Protein AF-A0A9D1B4F3-F1 (afdb_monomer)

Structure (mmCIF, N/CA/C/O backbone):
data_AF-A0A9D1B4F3-F1
#
_entry.id   AF-A0A9D1B4F3-F1
#
loop_
_atom_site.group_PDB
_atom_site.id
_atom_site.type_symbol
_atom_site.label_atom_id
_atom_site.label_alt_id
_atom_site.label_comp_id
_atom_site.label_asym_id
_atom_site.label_entity_id
_atom_site.label_seq_id
_atom_site.pdbx_PDB_ins_code
_atom_site.Cartn_x
_atom_site.Cartn_y
_atom_site.Cartn_z
_atom_site.occupancy
_atom_site.B_iso_or_equiv
_atom_site.auth_seq_id
_atom_site.auth_comp_id
_atom_site.auth_asym_id
_atom_site.auth_atom_id
_atom_site.pdbx_PDB_model_num
ATOM 1 N N . MET A 1 1 ? 5.401 -11.894 -47.180 1.00 39.59 1 MET A N 1
ATOM 2 C CA . MET A 1 1 ? 4.612 -11.850 -45.936 1.00 39.59 1 MET A CA 1
ATOM 3 C C . MET A 1 1 ? 5.488 -12.518 -44.900 1.00 39.59 1 MET A C 1
ATOM 5 O O . MET A 1 1 ? 5.544 -13.739 -44.855 1.00 39.59 1 MET A O 1
ATOM 9 N N . GLU A 1 2 ? 6.338 -11.728 -44.253 1.00 35.19 2 GLU A N 1
ATOM 10 C CA . GLU A 1 2 ? 7.217 -12.221 -43.191 1.00 35.19 2 GLU A CA 1
ATOM 11 C C . GLU A 1 2 ? 6.395 -12.315 -41.900 1.00 35.19 2 GLU A C 1
ATOM 13 O O . GLU A 1 2 ? 5.514 -11.475 -41.704 1.00 35.19 2 GLU A O 1
ATOM 18 N N . PRO A 1 3 ? 6.607 -13.339 -41.059 1.00 45.81 3 PRO A N 1
ATOM 19 C CA . PRO A 1 3 ? 5.914 -13.435 -39.786 1.00 45.81 3 PRO A CA 1
ATOM 20 C C . PRO A 1 3 ? 6.452 -12.339 -38.861 1.00 45.81 3 PRO A C 1
ATOM 22 O O . PRO A 1 3 ? 7.658 -12.273 -38.610 1.00 45.81 3 PRO A O 1
ATOM 25 N N . GLU A 1 4 ? 5.566 -11.466 -38.380 1.00 40.88 4 GLU A N 1
ATOM 26 C CA . GLU A 1 4 ? 5.889 -10.529 -37.308 1.00 40.88 4 GLU A CA 1
ATOM 27 C C . GLU A 1 4 ? 6.403 -11.338 -36.116 1.00 40.88 4 GLU A C 1
ATOM 29 O O . GLU A 1 4 ? 5.759 -12.262 -35.618 1.00 40.88 4 GLU A O 1
ATOM 34 N N . THR A 1 5 ? 7.651 -11.064 -35.754 1.00 42.78 5 THR A N 1
ATOM 35 C CA . THR A 1 5 ? 8.342 -11.727 -34.659 1.00 42.78 5 THR A CA 1
ATOM 36 C C . THR A 1 5 ? 7.697 -11.242 -33.370 1.00 42.78 5 THR A C 1
ATOM 38 O O . THR A 1 5 ? 7.934 -10.104 -32.986 1.00 42.78 5 THR A O 1
ATOM 41 N N . THR A 1 6 ? 6.903 -12.098 -32.726 1.00 45.00 6 THR A N 1
ATOM 42 C CA . THR A 1 6 ? 6.432 -11.919 -31.346 1.00 45.00 6 THR A CA 1
ATOM 43 C C . THR A 1 6 ? 7.633 -11.605 -30.456 1.00 45.00 6 THR A C 1
ATOM 45 O O . THR A 1 6 ? 8.431 -12.503 -30.158 1.00 45.00 6 THR A O 1
ATOM 48 N N . MET A 1 7 ? 7.822 -10.339 -30.085 1.00 49.53 7 MET A N 1
ATOM 49 C CA . MET A 1 7 ? 8.904 -9.919 -29.191 1.00 49.53 7 MET A CA 1
ATOM 50 C C . MET A 1 7 ? 8.335 -9.718 -27.790 1.00 49.53 7 MET A C 1
ATOM 52 O O . MET A 1 7 ? 8.168 -8.592 -27.326 1.00 49.53 7 MET A O 1
ATOM 56 N N . SER A 1 8 ? 8.092 -10.844 -27.114 1.00 60.47 8 SER A N 1
ATOM 57 C CA . SER A 1 8 ? 7.905 -10.884 -25.661 1.00 60.47 8 SER A CA 1
ATOM 58 C C . SER A 1 8 ? 9.075 -10.194 -24.946 1.00 60.47 8 SER A C 1
ATOM 60 O O . SER A 1 8 ? 10.204 -10.206 -25.460 1.00 60.47 8 SER A O 1
ATOM 62 N N . ILE A 1 9 ? 8.815 -9.597 -23.772 1.00 65.38 9 ILE A N 1
ATOM 63 C CA . ILE A 1 9 ? 9.812 -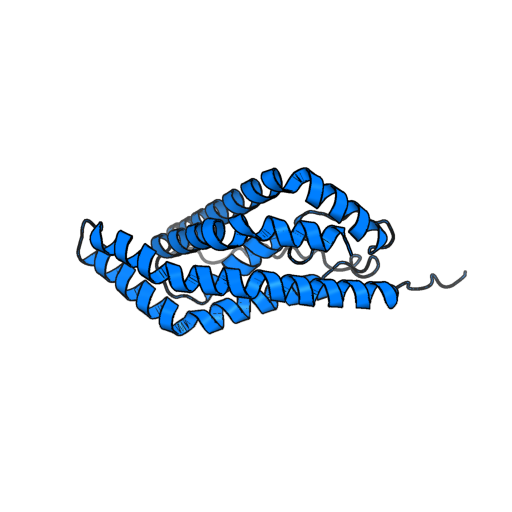8.910 -22.928 1.00 65.38 9 ILE A CA 1
ATOM 64 C C . ILE A 1 9 ? 11.149 -9.665 -22.957 1.00 65.38 9 ILE A C 1
ATOM 66 O O . ILE A 1 9 ? 11.250 -10.819 -22.528 1.00 65.38 9 ILE A O 1
ATOM 70 N N . ALA A 1 10 ? 12.199 -9.006 -23.463 1.00 70.88 10 ALA A N 1
ATOM 71 C CA . ALA A 1 10 ? 13.500 -9.647 -23.624 1.00 70.88 10 ALA A CA 1
ATOM 72 C C . ALA A 1 10 ? 13.977 -10.251 -22.282 1.00 70.88 10 ALA A C 1
ATOM 74 O O . ALA A 1 10 ? 13.857 -9.584 -21.251 1.00 70.88 10 ALA A O 1
ATOM 75 N N . PRO A 1 11 ? 14.606 -11.445 -22.257 1.00 73.06 11 PRO A N 1
ATOM 76 C CA . PRO A 1 11 ? 14.957 -12.145 -21.012 1.00 73.06 11 PRO A CA 1
ATOM 77 C C . PRO A 1 11 ? 15.760 -11.306 -20.003 1.00 73.06 11 PRO A C 1
ATOM 79 O O . PRO A 1 11 ? 15.620 -11.465 -18.793 1.00 73.06 11 PRO A O 1
ATOM 82 N N . ARG A 1 12 ? 16.575 -10.365 -20.499 1.00 74.88 12 ARG A N 1
ATOM 83 C CA . ARG A 1 12 ? 17.329 -9.403 -19.677 1.00 74.88 12 ARG A CA 1
ATOM 84 C C . ARG A 1 12 ? 16.437 -8.449 -18.874 1.00 74.88 12 ARG A C 1
ATOM 86 O O . ARG A 1 12 ? 16.791 -8.093 -17.759 1.00 74.88 12 ARG A O 1
ATOM 93 N N . PHE A 1 13 ? 15.305 -8.036 -19.439 1.00 82.31 13 PHE A N 1
ATOM 94 C CA . PHE A 1 13 ? 14.355 -7.135 -18.796 1.00 82.31 13 PHE A CA 1
ATOM 95 C C . PHE A 1 13 ? 13.474 -7.874 -17.797 1.00 82.31 13 PHE A C 1
ATOM 97 O O . PHE A 1 13 ? 13.118 -7.302 -16.776 1.00 82.31 13 PHE A O 1
ATOM 104 N N . ARG A 1 14 ? 13.192 -9.158 -18.041 1.00 83.88 14 ARG A N 1
ATOM 105 C CA . ARG A 1 14 ? 12.486 -9.990 -17.065 1.00 83.88 14 ARG A CA 1
ATOM 106 C C . ARG A 1 14 ? 13.293 -10.139 -15.776 1.00 83.88 14 ARG A C 1
ATOM 108 O O . ARG A 1 14 ? 12.771 -9.861 -14.709 1.00 83.88 14 ARG A O 1
ATOM 115 N N . LYS A 1 15 ? 14.597 -10.413 -15.898 1.00 87.06 15 LYS A N 1
ATOM 116 C CA . LYS A 1 15 ? 15.505 -10.414 -14.744 1.00 87.06 15 LYS A CA 1
ATOM 117 C C . LYS A 1 15 ? 15.535 -9.061 -14.016 1.00 87.06 15 LYS A C 1
ATOM 119 O O . LYS A 1 15 ? 15.511 -9.035 -12.797 1.00 87.06 15 LYS A O 1
ATOM 124 N N . LEU A 1 16 ? 15.564 -7.947 -14.755 1.00 87.62 16 LEU A N 1
ATOM 125 C CA . LEU A 1 16 ? 15.515 -6.606 -14.159 1.00 87.62 16 LEU A CA 1
ATOM 126 C C . LEU A 1 16 ? 14.215 -6.376 -13.371 1.00 87.62 16 LEU A C 1
ATOM 128 O O . LEU A 1 16 ? 14.254 -5.821 -12.280 1.00 87.62 16 LEU A O 1
ATOM 132 N N . LEU A 1 17 ? 13.069 -6.804 -13.910 1.00 89.25 17 LEU A N 1
ATOM 133 C CA . LEU A 1 17 ? 11.779 -6.710 -13.222 1.00 89.25 17 LEU A CA 1
ATOM 134 C C . LEU A 1 17 ? 11.731 -7.595 -11.972 1.00 89.25 17 LEU A C 1
ATOM 136 O O . LEU A 1 17 ? 11.186 -7.158 -10.963 1.00 89.25 17 LEU A O 1
ATOM 140 N N . ASP A 1 18 ? 12.331 -8.785 -12.012 1.00 90.94 18 ASP A N 1
ATOM 141 C CA . ASP A 1 18 ? 12.448 -9.664 -10.844 1.00 90.94 18 ASP A CA 1
ATOM 142 C C . ASP A 1 18 ? 13.337 -9.032 -9.756 1.00 90.94 18 ASP A C 1
ATOM 144 O O . ASP A 1 18 ? 12.934 -8.971 -8.595 1.00 90.94 18 ASP A O 1
ATOM 148 N N . ASP A 1 19 ? 14.487 -8.458 -10.132 1.00 91.50 19 ASP A N 1
ATOM 149 C CA . ASP A 1 19 ? 15.368 -7.731 -9.206 1.00 91.50 19 ASP A CA 1
ATOM 150 C C . ASP A 1 19 ? 14.635 -6.524 -8.574 1.00 91.50 19 ASP A C 1
ATOM 152 O O . ASP A 1 19 ? 14.746 -6.269 -7.371 1.00 91.50 19 ASP A O 1
ATOM 156 N N . CYS A 1 20 ? 13.850 -5.785 -9.369 1.00 93.19 20 CYS A N 1
ATOM 157 C CA . CYS A 1 20 ? 13.027 -4.678 -8.878 1.00 93.19 20 CYS A CA 1
ATOM 158 C C . CYS A 1 20 ? 11.886 -5.156 -7.970 1.00 93.19 20 CYS A C 1
ATOM 160 O O . CYS A 1 20 ? 11.582 -4.481 -6.989 1.00 93.19 20 CYS A O 1
ATOM 162 N N . ARG A 1 21 ? 11.286 -6.322 -8.245 1.00 94.81 21 ARG A N 1
ATOM 163 C CA . ARG A 1 21 ? 10.266 -6.932 -7.381 1.00 94.81 21 ARG A CA 1
ATOM 164 C C . ARG A 1 21 ? 10.842 -7.252 -6.009 1.00 94.81 21 ARG A C 1
ATOM 166 O O . ARG A 1 21 ? 10.262 -6.848 -5.003 1.00 94.81 21 ARG A O 1
ATOM 173 N N . GLU A 1 22 ? 11.972 -7.955 -5.955 1.00 95.19 22 GLU A N 1
ATOM 174 C CA . GLU A 1 22 ? 12.626 -8.311 -4.690 1.00 95.19 22 GLU A CA 1
ATOM 175 C C . GLU A 1 22 ? 12.986 -7.062 -3.878 1.00 95.19 22 GLU A C 1
ATOM 177 O O . GLU A 1 22 ? 12.703 -6.992 -2.679 1.00 95.19 22 GLU A O 1
ATOM 182 N N . MET A 1 23 ? 13.525 -6.039 -4.545 1.00 94.88 23 MET A N 1
ATOM 183 C CA . MET A 1 23 ? 13.812 -4.736 -3.946 1.00 94.88 23 MET A CA 1
ATOM 184 C C . MET A 1 23 ? 12.542 -4.078 -3.382 1.00 94.88 23 MET A C 1
ATOM 186 O O . MET A 1 23 ? 12.524 -3.695 -2.212 1.00 94.88 23 MET A O 1
ATOM 190 N N . SER A 1 24 ? 11.460 -3.983 -4.163 1.00 95.38 24 SER A N 1
ATOM 191 C CA . SER A 1 24 ? 10.191 -3.406 -3.704 1.00 95.38 24 SER A CA 1
ATOM 192 C C . SER A 1 24 ? 9.634 -4.123 -2.479 1.00 95.38 24 SER A C 1
ATOM 194 O O . SER A 1 24 ? 9.262 -3.466 -1.507 1.00 95.38 24 SER A O 1
ATOM 196 N N . LEU A 1 25 ? 9.623 -5.457 -2.483 1.00 95.81 25 LEU A N 1
ATOM 197 C CA . LEU A 1 25 ? 9.146 -6.246 -1.346 1.00 95.81 25 LEU A CA 1
ATOM 198 C C . LEU A 1 25 ? 10.033 -6.051 -0.107 1.00 95.81 25 LEU A C 1
ATOM 200 O O . LEU A 1 25 ? 9.513 -5.867 0.995 1.00 95.81 25 LEU A O 1
ATOM 204 N N . SER A 1 26 ? 11.358 -6.014 -0.283 1.00 95.44 26 SER A N 1
ATOM 205 C CA . SER A 1 26 ? 12.310 -5.796 0.812 1.00 95.44 26 SER A CA 1
ATOM 206 C C . SER A 1 26 ? 12.178 -4.412 1.455 1.00 95.44 26 SER A C 1
ATOM 208 O O . SER A 1 26 ? 12.384 -4.288 2.661 1.00 95.44 26 SER A O 1
ATOM 210 N N . HIS A 1 27 ? 11.852 -3.374 0.679 1.00 94.81 27 HIS A N 1
ATOM 211 C CA . HIS A 1 27 ? 11.625 -2.019 1.201 1.00 94.81 27 HIS A CA 1
ATOM 212 C C . HIS A 1 27 ? 10.272 -1.886 1.902 1.00 94.81 27 HIS A C 1
ATOM 214 O O . HIS A 1 27 ? 10.173 -1.253 2.951 1.00 94.81 27 HIS A O 1
ATOM 220 N N . LEU A 1 28 ? 9.222 -2.485 1.338 1.00 96.75 28 LEU A N 1
ATOM 221 C CA . LEU A 1 28 ? 7.860 -2.359 1.860 1.00 96.75 28 LEU A CA 1
ATOM 222 C C . LEU A 1 28 ? 7.633 -3.180 3.139 1.00 96.75 28 LEU A C 1
ATOM 224 O O . LEU A 1 28 ? 6.872 -2.738 3.999 1.00 96.75 28 LEU A O 1
ATOM 228 N N . GLY A 1 29 ? 8.307 -4.327 3.289 1.00 96.56 29 GLY A N 1
ATOM 229 C CA . GLY A 1 29 ? 8.228 -5.210 4.464 1.00 96.56 29 GLY A CA 1
ATOM 230 C C . GLY A 1 29 ? 8.295 -4.464 5.803 1.00 96.56 29 GLY A C 1
ATOM 231 O O . GLY A 1 29 ? 7.288 -4.399 6.515 1.00 96.56 29 GLY A O 1
ATOM 232 N N . PRO A 1 30 ? 9.435 -3.824 6.121 1.00 96.88 30 PRO A N 1
ATOM 233 C CA . PRO A 1 30 ? 9.618 -3.108 7.384 1.00 96.88 30 PRO A CA 1
ATOM 234 C C . PRO A 1 30 ? 8.631 -1.950 7.597 1.00 96.88 30 PRO A C 1
ATOM 236 O O . PRO A 1 30 ? 8.281 -1.630 8.733 1.00 96.88 30 PRO A O 1
ATOM 239 N N . LEU A 1 31 ? 8.173 -1.299 6.521 1.00 97.19 31 LEU A N 1
ATOM 240 C CA . LEU A 1 31 ? 7.219 -0.189 6.612 1.00 97.19 31 LEU A CA 1
ATOM 241 C C . LEU A 1 31 ? 5.824 -0.678 7.019 1.00 97.19 31 LEU A C 1
ATOM 243 O O . LEU A 1 31 ? 5.181 -0.069 7.876 1.00 97.19 31 LEU A O 1
ATOM 247 N N . VAL A 1 32 ? 5.371 -1.786 6.425 1.00 96.94 32 VAL A N 1
ATOM 248 C CA . VAL A 1 32 ? 4.080 -2.414 6.740 1.00 96.94 32 VAL A CA 1
ATOM 249 C C . VAL A 1 32 ? 4.094 -3.000 8.152 1.00 96.94 32 VAL A C 1
ATOM 251 O O . VAL A 1 32 ? 3.139 -2.799 8.902 1.00 96.94 32 VAL A O 1
ATOM 254 N N . GLU A 1 33 ? 5.184 -3.658 8.555 1.00 95.75 33 GLU A N 1
ATOM 255 C CA . GLU A 1 33 ? 5.357 -4.141 9.932 1.00 95.75 33 GLU A CA 1
ATOM 256 C C . GLU A 1 33 ? 5.238 -2.990 10.935 1.00 95.75 33 GLU A C 1
ATOM 258 O O . GLU A 1 33 ? 4.403 -3.029 11.841 1.00 95.75 33 GLU A O 1
ATOM 263 N N . ARG A 1 34 ? 5.984 -1.903 10.705 1.00 96.31 34 ARG A N 1
ATOM 264 C CA . ARG A 1 34 ? 5.936 -0.712 11.555 1.00 96.31 34 ARG A CA 1
ATOM 265 C C . ARG A 1 34 ? 4.543 -0.087 11.604 1.00 96.31 34 ARG A C 1
ATOM 267 O O . ARG A 1 34 ? 4.124 0.385 12.660 1.00 96.31 34 ARG A O 1
ATOM 274 N N . MET A 1 35 ? 3.816 -0.060 10.490 1.00 97.00 35 MET A N 1
ATOM 275 C CA . MET A 1 35 ? 2.438 0.429 10.460 1.00 97.00 35 MET A CA 1
ATOM 276 C C . MET A 1 35 ? 1.540 -0.392 11.397 1.00 97.00 35 MET A C 1
ATOM 278 O O . MET A 1 35 ? 0.831 0.201 12.210 1.00 97.00 35 MET A O 1
ATOM 282 N N . PHE A 1 36 ? 1.598 -1.727 11.336 1.00 95.00 36 PHE A N 1
ATOM 283 C CA . PHE A 1 36 ? 0.797 -2.592 12.209 1.00 95.00 36 PHE A CA 1
ATOM 284 C C . PHE A 1 36 ? 1.197 -2.490 13.684 1.00 95.00 36 PHE A C 1
ATOM 286 O O . PHE A 1 36 ? 0.318 -2.435 14.540 1.00 95.00 36 PHE A O 1
ATOM 293 N N . GLU A 1 37 ? 2.491 -2.373 13.994 1.00 93.31 37 GLU A N 1
ATOM 294 C CA . GLU A 1 37 ? 2.963 -2.118 15.366 1.00 93.31 37 GLU A CA 1
ATOM 295 C C . GLU A 1 37 ? 2.397 -0.812 15.944 1.00 93.31 37 GLU A C 1
ATOM 297 O O . GLU A 1 37 ? 2.123 -0.711 17.140 1.00 93.31 37 GLU A O 1
ATOM 302 N N . ASN A 1 38 ? 2.204 0.199 15.092 1.00 95.44 38 ASN A N 1
ATOM 303 C CA . ASN A 1 38 ? 1.660 1.497 15.487 1.00 95.44 38 ASN A CA 1
ATOM 304 C C . ASN A 1 38 ? 0.124 1.561 15.416 1.00 95.44 38 ASN A C 1
ATOM 306 O O . ASN A 1 38 ? -0.458 2.523 15.922 1.00 95.44 38 ASN A O 1
ATOM 310 N N . ALA A 1 39 ? -0.538 0.562 14.824 1.00 94.69 39 ALA A N 1
ATOM 311 C CA . ALA A 1 39 ? -1.992 0.534 14.701 1.00 94.69 39 ALA A CA 1
ATOM 312 C C . ALA A 1 39 ? -2.672 0.420 16.065 1.00 94.69 39 ALA A C 1
ATOM 314 O O . ALA A 1 39 ? -3.610 1.163 16.340 1.00 94.69 39 ALA A O 1
ATOM 315 N N . ASP A 1 40 ? -2.144 -0.425 16.953 1.00 92.00 40 ASP A N 1
ATOM 316 C CA . ASP A 1 40 ? -2.677 -0.573 18.307 1.00 92.00 40 ASP A CA 1
ATOM 317 C C . ASP A 1 40 ? -2.638 0.747 19.090 1.00 92.00 40 ASP A C 1
ATOM 319 O O . ASP A 1 40 ? -3.619 1.132 19.721 1.00 92.00 40 ASP A O 1
ATOM 323 N N . VAL A 1 41 ? -1.512 1.463 19.031 1.00 93.56 41 VAL A N 1
ATOM 324 C CA . VAL A 1 41 ? -1.346 2.744 19.735 1.00 93.56 41 VAL A CA 1
ATOM 325 C C . VAL A 1 41 ? -2.344 3.772 19.207 1.00 93.56 41 VAL A C 1
ATOM 327 O O . VAL A 1 41 ? -3.021 4.436 19.986 1.00 93.56 41 VAL A O 1
ATOM 330 N N . ALA A 1 42 ? -2.484 3.866 17.883 1.00 94.38 42 ALA A N 1
ATOM 331 C CA . ALA A 1 42 ? -3.422 4.795 17.272 1.00 94.38 42 ALA A CA 1
ATOM 332 C C . ALA A 1 42 ? -4.876 4.468 17.641 1.00 94.38 42 ALA A C 1
ATOM 334 O O . ALA A 1 42 ? -5.625 5.363 18.023 1.00 94.38 42 ALA A O 1
ATOM 335 N N . LEU A 1 43 ? -5.284 3.200 17.558 1.00 94.00 43 LEU A N 1
ATOM 336 C CA . LEU A 1 43 ? -6.653 2.790 17.876 1.00 94.00 43 LEU A CA 1
ATOM 337 C C . LEU A 1 43 ? -6.980 2.965 19.359 1.00 94.00 43 LEU A C 1
ATOM 339 O O . LEU A 1 43 ? -8.105 3.345 19.680 1.00 94.00 43 LEU A O 1
ATOM 343 N N . LEU A 1 44 ? -6.006 2.769 20.252 1.00 93.94 44 LEU A N 1
ATOM 344 C CA . LEU A 1 44 ? -6.168 3.073 21.671 1.00 93.94 44 LEU A CA 1
ATOM 345 C C . LEU A 1 44 ? -6.422 4.569 21.895 1.00 93.94 44 LEU A C 1
ATOM 347 O O . LEU A 1 44 ? -7.373 4.920 22.589 1.00 93.94 44 LEU A O 1
ATOM 351 N N . ASP A 1 45 ? -5.647 5.447 21.251 1.00 95.00 45 ASP A N 1
ATOM 352 C CA . ASP A 1 45 ? -5.854 6.898 21.340 1.00 95.00 45 ASP A CA 1
ATOM 353 C C . ASP A 1 45 ? -7.260 7.312 20.868 1.00 95.00 45 ASP A C 1
ATOM 355 O O . ASP A 1 45 ? -7.844 8.257 21.404 1.00 95.00 45 ASP A O 1
ATOM 359 N N . PHE A 1 46 ? -7.806 6.639 19.848 1.00 93.31 46 PHE A N 1
ATOM 360 C CA . PHE A 1 46 ? -9.181 6.860 19.390 1.00 93.31 46 PHE A CA 1
ATOM 361 C C . PHE A 1 46 ? -10.217 6.299 20.373 1.00 93.31 46 PHE A C 1
ATOM 363 O O . PHE A 1 46 ? -11.219 6.964 20.639 1.00 93.31 46 PHE A O 1
ATOM 370 N N . ALA A 1 47 ? -9.964 5.125 20.956 1.00 93.88 47 ALA A N 1
ATOM 371 C CA . ALA A 1 47 ? -10.826 4.506 21.959 1.00 93.88 47 ALA A CA 1
ATOM 372 C C . ALA A 1 47 ? -10.929 5.352 23.240 1.00 93.88 47 ALA A C 1
ATOM 374 O O . ALA A 1 47 ? -12.014 5.494 23.799 1.00 93.88 47 ALA A O 1
ATOM 375 N N . GLU A 1 48 ? -9.824 5.947 23.699 1.00 94.62 48 GLU A N 1
ATOM 376 C CA . GLU A 1 48 ? -9.794 6.819 24.883 1.00 94.62 48 GLU A CA 1
ATOM 377 C C . GLU A 1 48 ? -10.537 8.145 24.671 1.00 94.62 48 GLU A C 1
ATOM 379 O O . GLU A 1 48 ? -11.062 8.725 25.622 1.00 94.62 48 GLU A O 1
ATOM 384 N N . LYS A 1 49 ? -10.603 8.622 23.425 1.00 93.19 49 LYS A N 1
ATOM 385 C CA . LYS A 1 49 ? -11.296 9.865 23.044 1.00 93.19 49 LYS A CA 1
ATOM 386 C C . LYS A 1 49 ? -12.747 9.640 22.621 1.00 93.19 49 LYS A C 1
ATOM 388 O O . LYS A 1 49 ? -13.439 10.606 22.306 1.00 93.19 49 LYS A O 1
ATOM 393 N N . ALA A 1 50 ? -13.204 8.392 22.574 1.00 93.19 50 ALA A N 1
ATOM 394 C CA . ALA A 1 50 ? -14.546 8.056 22.136 1.00 93.19 50 ALA A CA 1
ATOM 395 C C . ALA A 1 50 ? -15.603 8.594 23.117 1.00 93.19 50 ALA A C 1
ATOM 397 O O . ALA A 1 50 ? -15.536 8.368 24.322 1.00 93.19 50 ALA A O 1
ATOM 398 N N . GLU A 1 51 ? -16.627 9.266 22.590 1.00 92.19 51 GLU A N 1
ATOM 399 C CA . GLU A 1 51 ? -17.693 9.883 23.398 1.00 92.19 51 GLU A CA 1
ATOM 400 C C . GLU A 1 51 ? -18.724 8.873 23.931 1.00 92.19 51 GLU A C 1
ATOM 402 O O . GLU A 1 51 ? -19.590 9.219 24.735 1.00 92.19 51 GLU A O 1
ATOM 407 N N . SER A 1 52 ? -18.666 7.619 23.473 1.00 94.56 52 SER A N 1
ATOM 408 C CA . SER A 1 52 ? -19.599 6.570 23.876 1.00 94.56 52 SER A CA 1
ATOM 409 C C . SER A 1 52 ? -18.905 5.227 24.053 1.00 94.56 52 SER A C 1
ATOM 411 O O . SER A 1 52 ? -17.963 4.895 23.332 1.00 94.56 52 SER A O 1
ATOM 413 N N . ASN A 1 53 ? -19.450 4.412 24.957 1.00 93.19 53 ASN A N 1
ATOM 414 C CA . ASN A 1 53 ? -18.989 3.041 25.172 1.00 93.19 53 ASN A CA 1
ATOM 415 C C . ASN A 1 53 ? -19.082 2.203 23.889 1.00 93.19 53 ASN A C 1
ATOM 417 O O . ASN A 1 53 ? -18.228 1.361 23.654 1.00 93.19 53 ASN A O 1
ATOM 421 N N . GLN A 1 54 ? -20.087 2.455 23.042 1.00 93.12 54 GLN A N 1
ATOM 422 C CA . GLN A 1 54 ? -20.236 1.763 21.761 1.00 93.12 54 GLN A CA 1
ATOM 423 C C . GLN A 1 54 ? -19.070 2.080 20.817 1.00 93.12 54 GLN A C 1
ATOM 425 O O . GLN A 1 54 ? -18.453 1.165 20.284 1.00 93.12 54 GLN A O 1
ATOM 430 N N . ALA A 1 55 ? -18.729 3.363 20.654 1.00 90.56 55 ALA A N 1
ATOM 431 C CA . ALA A 1 55 ? -17.584 3.780 19.845 1.00 90.56 55 ALA A CA 1
ATOM 432 C C . ALA A 1 55 ? -16.258 3.243 20.405 1.00 90.56 55 ALA A C 1
ATOM 434 O O . ALA A 1 55 ? -15.397 2.810 19.648 1.00 90.56 55 ALA A O 1
ATOM 435 N N . GLN A 1 56 ? -16.110 3.211 21.729 1.00 94.25 56 GLN A N 1
ATOM 436 C CA . GLN A 1 56 ? -14.937 2.628 22.370 1.00 94.25 56 GLN A CA 1
ATOM 437 C C . GLN A 1 56 ? -14.818 1.116 22.096 1.00 94.25 56 GLN A C 1
ATOM 439 O O . GLN A 1 56 ? -13.736 0.640 21.750 1.00 94.25 56 GLN A O 1
ATOM 444 N N . SER A 1 57 ? -15.921 0.364 22.205 1.00 93.62 57 SER A N 1
ATOM 445 C CA . SER A 1 57 ? -15.963 -1.069 21.884 1.00 93.62 57 SER A CA 1
ATOM 446 C C . SER A 1 57 ? -15.547 -1.350 20.440 1.00 93.62 57 SER A C 1
ATOM 448 O O . SER A 1 57 ? -14.746 -2.254 20.225 1.00 93.62 57 SER A O 1
ATOM 450 N N . LEU A 1 58 ? -15.998 -0.534 19.482 1.00 93.88 58 LEU A N 1
ATOM 451 C CA . LEU A 1 58 ? -15.639 -0.667 18.064 1.00 93.88 58 LEU A CA 1
ATOM 452 C C . LEU A 1 58 ? -14.121 -0.593 17.832 1.00 93.88 58 LEU A C 1
ATOM 454 O O . LEU A 1 58 ? -13.560 -1.414 17.107 1.00 93.88 58 LEU A O 1
ATOM 458 N N . PHE A 1 59 ? -13.425 0.343 18.489 1.00 94.50 59 PHE A N 1
ATOM 459 C CA . PHE A 1 59 ? -11.965 0.434 18.383 1.00 94.50 59 PHE A CA 1
ATOM 460 C C . PHE A 1 59 ? -11.256 -0.765 19.027 1.00 94.50 59 PHE A C 1
ATOM 462 O O . PHE A 1 59 ? -10.304 -1.287 18.449 1.00 94.50 59 PHE A O 1
ATOM 469 N N . PHE A 1 60 ? -11.727 -1.252 20.179 1.00 93.94 60 PHE A N 1
ATOM 470 C CA . PHE A 1 60 ? -11.141 -2.439 20.813 1.00 93.94 60 PHE A CA 1
ATOM 471 C C . PHE A 1 60 ? -11.361 -3.725 20.005 1.00 93.94 60 PHE A C 1
ATOM 473 O O . PHE A 1 60 ? -10.461 -4.566 19.930 1.00 93.94 60 PHE A O 1
ATOM 480 N N . GLU A 1 61 ? -12.530 -3.887 19.388 1.00 94.50 61 GLU A N 1
ATOM 481 C CA . GLU A 1 61 ? -12.815 -4.995 18.471 1.00 94.50 61 GLU A CA 1
ATOM 482 C C . GLU A 1 61 ? -11.873 -4.952 17.264 1.00 94.50 61 GLU A C 1
ATOM 484 O O . GLU A 1 61 ? -11.221 -5.953 16.959 1.00 94.50 61 GLU A O 1
ATOM 489 N N . ALA A 1 62 ? -11.689 -3.773 16.665 1.00 94.38 62 ALA A N 1
ATOM 490 C CA . ALA A 1 62 ? -10.761 -3.589 15.557 1.00 94.38 62 ALA A CA 1
ATOM 491 C C . ALA A 1 62 ? -9.297 -3.889 15.926 1.00 94.38 62 ALA A C 1
ATOM 493 O O . ALA A 1 62 ? -8.590 -4.517 15.138 1.00 94.38 62 ALA A O 1
ATOM 494 N N . MET A 1 63 ? -8.836 -3.508 17.125 1.00 94.44 63 MET A N 1
ATOM 495 C CA . MET A 1 63 ? -7.491 -3.867 17.608 1.00 94.44 63 M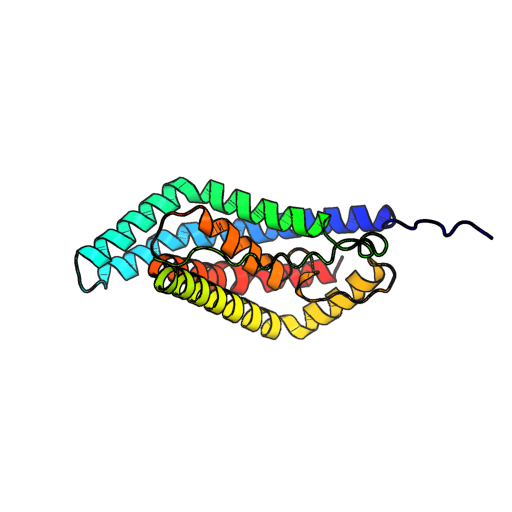ET A CA 1
ATOM 496 C C . MET A 1 63 ? -7.299 -5.388 17.644 1.00 94.44 63 MET A C 1
ATOM 498 O O . MET A 1 63 ? -6.276 -5.910 17.198 1.00 94.44 63 MET A O 1
ATOM 502 N N . ASN A 1 64 ? -8.294 -6.124 18.147 1.00 93.88 64 ASN A N 1
ATOM 503 C CA . ASN A 1 64 ? -8.233 -7.584 18.200 1.00 93.88 64 ASN A CA 1
ATOM 504 C C . ASN A 1 64 ? -8.246 -8.210 16.800 1.00 93.88 64 ASN A C 1
ATOM 506 O O . ASN A 1 64 ? -7.476 -9.140 16.542 1.00 93.88 64 ASN A O 1
ATOM 510 N N . GLU A 1 65 ? -9.074 -7.687 15.896 1.00 95.06 65 GLU A N 1
ATOM 511 C CA . GLU A 1 65 ? -9.163 -8.161 14.514 1.00 95.06 65 GLU A CA 1
ATOM 512 C C . GLU A 1 65 ? -7.839 -7.948 13.763 1.00 95.06 65 GLU A C 1
ATOM 514 O O . GLU A 1 65 ? -7.315 -8.882 13.152 1.00 95.06 65 GLU A O 1
ATOM 519 N N . ILE A 1 66 ? -7.219 -6.771 13.896 1.00 94.94 66 ILE A N 1
ATOM 520 C CA . ILE A 1 66 ? -5.908 -6.474 13.298 1.00 94.94 66 ILE A CA 1
ATOM 521 C C . ILE A 1 66 ? -4.833 -7.389 13.875 1.00 94.94 66 ILE A C 1
ATOM 523 O O . ILE A 1 66 ? -4.102 -8.028 13.120 1.00 94.94 66 ILE A O 1
ATOM 527 N N . ARG A 1 67 ? -4.757 -7.545 15.202 1.00 93.44 67 ARG A N 1
ATOM 528 C CA . ARG A 1 67 ? -3.799 -8.478 15.823 1.00 93.44 67 ARG A CA 1
ATOM 529 C C . ARG A 1 67 ? -3.953 -9.895 15.290 1.00 93.44 67 ARG A C 1
ATOM 531 O O . ARG A 1 67 ? -2.951 -10.573 15.063 1.00 93.44 67 ARG A O 1
ATOM 538 N N . ARG A 1 68 ? -5.187 -10.335 15.049 1.00 95.31 68 ARG A N 1
ATOM 539 C CA . ARG A 1 68 ? -5.485 -11.668 14.525 1.00 95.31 68 ARG A CA 1
ATOM 540 C C . ARG A 1 68 ? -5.124 -11.819 13.046 1.00 95.31 68 ARG A C 1
ATOM 542 O O . ARG A 1 68 ? -4.589 -12.863 12.675 1.00 95.31 68 ARG A O 1
ATOM 549 N N . LYS A 1 69 ? -5.409 -10.813 12.214 1.00 95.81 69 LYS A N 1
ATOM 550 C CA . LYS A 1 69 ? -5.341 -10.912 10.745 1.00 95.81 69 LYS A CA 1
ATOM 551 C C . LYS A 1 69 ? -4.204 -10.134 10.078 1.00 95.81 69 LYS A C 1
ATOM 553 O O . LYS A 1 69 ? -4.031 -10.293 8.876 1.00 95.81 69 LYS A O 1
ATOM 558 N N . HIS A 1 70 ? -3.374 -9.378 10.804 1.00 94.81 70 HIS A N 1
ATOM 559 C CA . HIS A 1 70 ? -2.303 -8.553 10.210 1.00 94.81 70 HIS A CA 1
ATOM 560 C C . HIS A 1 70 ? -1.403 -9.325 9.233 1.00 94.81 70 HIS A C 1
ATOM 562 O O . HIS A 1 70 ? -1.031 -8.791 8.195 1.00 94.81 70 HIS A O 1
ATOM 568 N N . LYS A 1 71 ? -1.092 -10.600 9.514 1.00 95.25 71 LYS A N 1
ATOM 569 C CA . LYS A 1 71 ? -0.300 -11.444 8.604 1.00 95.25 71 LYS A CA 1
ATOM 570 C C . LYS A 1 71 ? -1.024 -11.757 7.297 1.00 95.25 71 LYS A C 1
ATOM 572 O O . LYS A 1 71 ? -0.381 -11.763 6.256 1.00 95.25 71 LYS A O 1
ATOM 577 N N . ALA A 1 72 ? -2.331 -12.011 7.353 1.00 95.94 72 ALA A N 1
ATOM 578 C CA . ALA A 1 72 ? -3.145 -12.266 6.167 1.00 95.94 72 ALA A CA 1
ATOM 579 C C . ALA A 1 72 ? -3.272 -10.996 5.313 1.00 95.94 72 ALA A C 1
ATOM 581 O O . ALA A 1 72 ? -3.057 -11.048 4.108 1.00 95.94 72 ALA A O 1
ATOM 582 N N . VAL A 1 73 ? -3.496 -9.844 5.955 1.00 96.56 73 VAL A N 1
ATOM 583 C CA . VAL A 1 73 ? -3.516 -8.535 5.283 1.00 96.56 73 VAL A CA 1
ATOM 584 C C . VAL A 1 73 ? -2.168 -8.247 4.621 1.00 96.56 73 VAL A C 1
ATOM 586 O O . VAL A 1 73 ? -2.115 -7.920 3.441 1.00 96.56 73 VAL A O 1
ATOM 589 N N . ALA A 1 74 ? -1.058 -8.421 5.346 1.00 96.50 74 ALA A N 1
ATOM 590 C CA . ALA A 1 74 ? 0.280 -8.239 4.788 1.00 96.50 74 ALA A CA 1
ATOM 591 C C . ALA A 1 74 ? 0.534 -9.187 3.606 1.00 96.50 74 ALA A C 1
ATOM 593 O O . ALA A 1 74 ? 1.058 -8.759 2.583 1.00 96.50 74 ALA A O 1
ATOM 594 N N . GLN A 1 75 ? 0.132 -10.456 3.717 1.00 96.94 75 GLN A N 1
ATOM 595 C CA . GLN A 1 75 ? 0.257 -11.427 2.633 1.00 96.94 75 GLN A CA 1
ATOM 596 C C . GLN A 1 75 ? -0.528 -10.999 1.388 1.00 96.94 75 GLN A C 1
ATOM 598 O O . GLN A 1 75 ? 0.045 -11.013 0.303 1.00 96.94 75 GLN A O 1
ATOM 603 N N . CYS A 1 76 ? -1.793 -10.595 1.540 1.00 97.25 76 CYS A N 1
ATOM 604 C CA . CYS A 1 76 ? -2.620 -10.102 0.436 1.00 97.25 76 CYS A CA 1
ATOM 605 C C . CYS A 1 76 ? -1.979 -8.874 -0.225 1.00 97.25 76 CYS A C 1
ATOM 607 O O . CYS A 1 76 ? -1.793 -8.850 -1.439 1.00 97.25 76 CYS A O 1
ATOM 609 N N . PHE A 1 77 ? 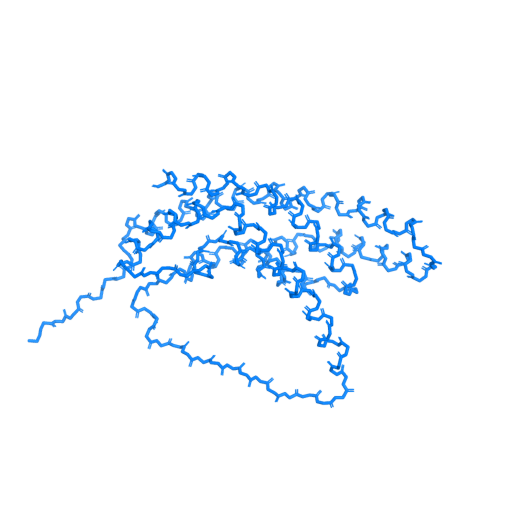-1.519 -7.913 0.582 1.00 98.00 77 PHE A N 1
ATOM 610 C CA . PHE A 1 77 ? -0.815 -6.733 0.090 1.00 98.00 77 PHE A CA 1
ATOM 611 C C . PHE A 1 77 ? 0.434 -7.103 -0.722 1.00 98.00 77 PHE A C 1
ATOM 613 O O . PHE A 1 77 ? 0.571 -6.681 -1.867 1.00 98.00 77 PHE A O 1
ATOM 620 N N . PHE A 1 78 ? 1.344 -7.913 -0.171 1.00 97.62 78 PHE A N 1
ATOM 621 C CA . PHE A 1 78 ? 2.582 -8.284 -0.866 1.00 97.62 78 PHE A CA 1
ATOM 622 C C . PHE A 1 78 ? 2.345 -9.158 -2.096 1.00 97.62 78 PHE A C 1
ATOM 624 O O . PHE A 1 78 ? 3.115 -9.063 -3.054 1.00 97.62 78 PHE A O 1
ATOM 631 N N . GLN A 1 79 ? 1.291 -9.974 -2.087 1.00 96.50 79 GLN A N 1
ATOM 632 C CA . GLN A 1 79 ? 0.868 -10.726 -3.259 1.00 96.50 79 GLN A CA 1
ATOM 633 C C . GLN A 1 79 ? 0.427 -9.777 -4.377 1.00 96.50 79 GLN A C 1
ATOM 635 O O . GLN A 1 79 ? 0.983 -9.857 -5.468 1.00 96.50 79 GLN A O 1
ATOM 640 N N . ASP A 1 80 ? -0.445 -8.806 -4.090 1.00 94.81 80 ASP A N 1
ATOM 641 C CA . ASP A 1 80 ? -0.880 -7.808 -5.075 1.00 94.81 80 ASP A CA 1
ATOM 642 C C . ASP A 1 80 ? 0.296 -6.989 -5.636 1.00 94.81 80 ASP A C 1
ATOM 644 O O . ASP A 1 80 ? 0.342 -6.702 -6.840 1.00 94.81 80 ASP A O 1
ATOM 648 N N . ILE A 1 81 ? 1.280 -6.648 -4.789 1.00 96.50 81 ILE A N 1
ATOM 649 C CA . ILE A 1 81 ? 2.518 -5.993 -5.236 1.00 96.50 81 ILE A CA 1
ATOM 650 C C . ILE A 1 81 ? 3.311 -6.905 -6.167 1.00 96.50 81 ILE A C 1
ATOM 652 O O . ILE A 1 81 ? 3.715 -6.446 -7.234 1.00 96.50 81 ILE A O 1
ATOM 656 N N . GLY A 1 82 ? 3.518 -8.173 -5.811 1.00 94.06 82 GLY A N 1
ATOM 657 C CA . GLY A 1 82 ? 4.178 -9.145 -6.681 1.00 94.06 82 GLY A CA 1
ATOM 658 C C . GLY A 1 82 ? 3.467 -9.260 -8.028 1.00 94.06 82 GLY A C 1
ATOM 659 O O . GLY A 1 82 ? 4.069 -9.016 -9.073 1.00 94.06 82 GLY A O 1
ATOM 660 N N . ASP A 1 83 ? 2.163 -9.502 -7.999 1.00 92.25 83 ASP A N 1
ATOM 661 C CA . ASP A 1 83 ? 1.330 -9.671 -9.186 1.00 92.25 83 ASP A CA 1
ATOM 662 C C . ASP A 1 83 ? 1.336 -8.423 -10.085 1.00 92.25 83 ASP A C 1
ATOM 664 O O . ASP A 1 83 ? 1.065 -8.516 -11.280 1.00 92.25 83 ASP A O 1
ATOM 668 N N . SER A 1 84 ? 1.645 -7.231 -9.556 1.00 93.12 84 SER A N 1
ATOM 669 C CA . SER A 1 84 ? 1.808 -6.020 -10.377 1.00 93.12 84 SER A CA 1
ATOM 670 C C . SER A 1 84 ? 3.020 -6.077 -11.316 1.00 93.12 84 SER A C 1
ATOM 672 O O . SER A 1 84 ? 2.970 -5.514 -12.408 1.00 93.12 84 SER A O 1
ATOM 674 N N . PHE A 1 85 ? 4.086 -6.789 -10.937 1.00 91.69 85 PHE A N 1
ATOM 675 C CA . PHE A 1 85 ? 5.242 -7.026 -11.806 1.00 91.69 85 PHE A CA 1
ATOM 676 C C . PHE A 1 85 ? 4.944 -8.102 -12.852 1.00 91.69 85 PHE A C 1
ATOM 678 O O . PHE A 1 85 ? 5.441 -8.009 -13.971 1.00 91.69 85 PHE A O 1
ATOM 685 N N . ASP A 1 86 ? 4.112 -9.094 -12.518 1.00 88.44 86 ASP A N 1
ATOM 686 C CA . ASP A 1 86 ? 3.667 -10.120 -13.473 1.00 88.44 86 ASP A CA 1
ATOM 687 C C . ASP A 1 86 ? 2.689 -9.563 -14.510 1.00 88.44 86 ASP A C 1
ATOM 689 O O . ASP A 1 86 ? 2.737 -9.951 -15.675 1.00 88.44 86 ASP A O 1
ATOM 693 N N . ARG A 1 87 ? 1.835 -8.623 -14.087 1.00 85.56 87 ARG A N 1
ATOM 694 C CA . ARG A 1 87 ? 0.895 -7.880 -14.939 1.00 85.56 87 ARG A CA 1
ATOM 695 C C . ARG A 1 87 ? 1.541 -6.728 -15.701 1.00 85.56 87 ARG A C 1
ATOM 697 O O . ARG A 1 87 ? 0.842 -6.075 -16.476 1.00 85.56 87 ARG A O 1
ATOM 704 N N . PHE A 1 88 ? 2.827 -6.443 -15.475 1.00 83.94 88 PHE A N 1
ATOM 705 C CA . PHE A 1 88 ? 3.509 -5.375 -16.197 1.00 83.94 88 PHE A CA 1
ATOM 706 C C . PHE A 1 88 ? 3.324 -5.607 -17.702 1.00 83.94 88 PHE A C 1
ATOM 708 O O . PHE A 1 88 ? 3.629 -6.708 -18.173 1.00 83.94 88 PHE A O 1
ATOM 715 N N . PRO A 1 89 ? 2.777 -4.624 -18.441 1.00 70.62 89 PRO A N 1
ATOM 716 C CA . PRO A 1 89 ? 2.319 -4.851 -19.798 1.00 70.62 89 P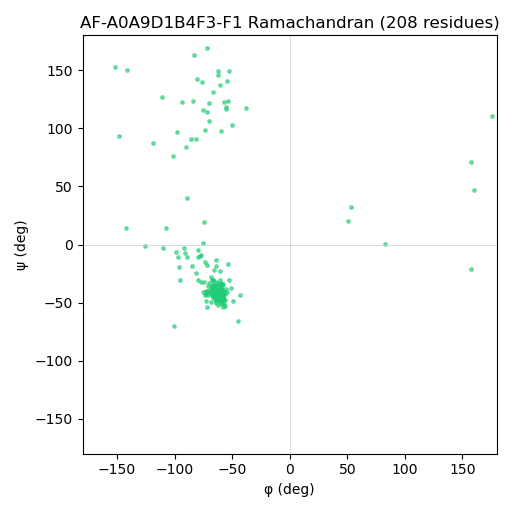RO A CA 1
ATOM 717 C C . PRO A 1 89 ? 3.457 -5.394 -20.659 1.00 70.62 89 PRO A C 1
ATOM 719 O O . PRO A 1 89 ? 4.502 -4.763 -20.806 1.00 70.62 89 PRO A O 1
ATOM 722 N N . ASP A 1 90 ? 3.224 -6.567 -21.246 1.00 63.25 90 ASP A N 1
ATOM 723 C CA . ASP A 1 90 ? 3.934 -6.976 -22.446 1.00 63.25 90 ASP A CA 1
ATOM 724 C C . ASP A 1 90 ? 3.174 -6.346 -23.616 1.00 63.25 90 ASP A C 1
ATOM 726 O O . ASP A 1 90 ? 1.957 -6.517 -23.749 1.00 63.25 90 ASP A O 1
ATOM 730 N N . ALA A 1 91 ? 3.868 -5.561 -24.435 1.00 49.81 91 ALA A N 1
ATOM 731 C CA . ALA A 1 91 ? 3.287 -4.738 -25.490 1.00 49.81 91 ALA A CA 1
ATOM 732 C C . ALA A 1 91 ? 2.383 -5.517 -26.472 1.00 49.81 91 ALA A C 1
ATOM 734 O O . ALA A 1 91 ? 1.614 -4.884 -27.198 1.00 49.81 91 ALA A O 1
ATOM 735 N N . GLU A 1 92 ? 2.464 -6.846 -26.512 1.00 47.88 92 GLU A N 1
ATOM 736 C CA . GLU A 1 92 ? 1.659 -7.715 -27.376 1.00 47.88 92 GLU A CA 1
ATOM 737 C C . GLU A 1 92 ? 0.402 -8.299 -26.701 1.00 47.88 92 GLU A C 1
ATOM 739 O O . GLU A 1 92 ? -0.528 -8.680 -27.407 1.00 47.88 92 GLU A O 1
ATOM 744 N N . ALA A 1 93 ? 0.318 -8.322 -25.364 1.00 46.69 93 ALA A N 1
ATOM 745 C CA . ALA A 1 93 ? -0.825 -8.894 -24.639 1.00 46.69 93 ALA A CA 1
ATOM 746 C C . ALA A 1 93 ? -2.026 -7.933 -24.532 1.00 46.69 93 ALA A C 1
ATOM 748 O O . ALA A 1 93 ? -3.168 -8.373 -24.455 1.00 46.69 93 ALA A O 1
ATOM 749 N N . ALA A 1 94 ? -1.797 -6.618 -24.604 1.00 45.47 94 ALA A N 1
ATOM 750 C CA . ALA A 1 94 ? -2.836 -5.586 -24.473 1.00 45.47 94 ALA A CA 1
ATOM 751 C C . ALA A 1 94 ? -3.761 -5.438 -25.708 1.00 45.47 94 ALA A C 1
ATOM 753 O O . ALA A 1 94 ? -4.378 -4.394 -25.901 1.00 45.47 94 ALA A O 1
ATOM 754 N N . GLY A 1 95 ? -3.821 -6.449 -26.581 1.00 42.56 95 GLY A N 1
ATOM 755 C CA . GLY A 1 95 ? -4.743 -6.498 -27.719 1.00 42.56 95 GLY A CA 1
ATOM 756 C C . GLY A 1 95 ? -6.088 -7.168 -27.418 1.00 42.56 95 GLY A C 1
ATOM 757 O O . GLY A 1 95 ? -6.952 -7.170 -28.293 1.00 42.56 95 GLY A O 1
ATOM 758 N N . GLN A 1 96 ? -6.267 -7.767 -26.236 1.00 40.53 96 GLN A N 1
ATOM 759 C CA . GLN A 1 96 ? -7.468 -8.522 -25.864 1.00 40.53 96 GLN A CA 1
ATOM 760 C C . GLN A 1 96 ? -7.719 -8.396 -24.356 1.00 40.53 96 GLN A C 1
ATOM 762 O O . GLN A 1 96 ? -7.100 -9.115 -23.584 1.00 40.53 96 GLN A O 1
ATOM 767 N N . ASP A 1 97 ? -8.543 -7.419 -23.970 1.00 33.16 97 ASP A N 1
ATOM 768 C CA . ASP A 1 97 ? -9.525 -7.454 -22.864 1.00 33.16 97 ASP A CA 1
ATOM 769 C C . ASP A 1 97 ? -9.840 -6.022 -22.402 1.00 33.16 97 ASP A C 1
ATOM 771 O O . ASP A 1 97 ? -9.475 -5.592 -21.312 1.00 33.16 97 ASP A O 1
ATOM 775 N N . ASP A 1 98 ? -10.566 -5.285 -23.249 1.00 34.59 98 ASP A N 1
ATOM 776 C CA . ASP A 1 98 ? -11.552 -4.330 -22.741 1.00 34.59 98 ASP A CA 1
ATOM 777 C C . ASP A 1 98 ? -12.801 -5.155 -22.412 1.00 34.59 98 ASP A C 1
ATOM 779 O O . ASP A 1 98 ? -13.642 -5.405 -23.279 1.00 34.59 98 ASP A O 1
ATOM 783 N N . THR A 1 99 ? -12.896 -5.628 -21.172 1.00 31.92 99 THR A N 1
ATOM 784 C CA . THR A 1 99 ? -14.190 -6.015 -20.605 1.00 31.92 99 THR A CA 1
ATOM 785 C C . THR A 1 99 ? -14.424 -5.134 -19.388 1.00 31.92 99 THR A C 1
ATOM 787 O O . THR A 1 99 ? -14.032 -5.465 -18.271 1.00 31.92 99 THR A O 1
ATOM 790 N N . ASP A 1 100 ? -15.009 -3.963 -19.647 1.00 33.06 100 ASP A N 1
ATOM 791 C CA . ASP A 1 100 ? -15.779 -3.215 -18.657 1.00 33.06 100 ASP A CA 1
ATOM 792 C C . ASP A 1 100 ? -16.935 -4.120 -18.201 1.00 33.06 100 ASP A C 1
ATOM 794 O O . ASP A 1 100 ? -17.954 -4.225 -18.884 1.00 33.06 100 ASP A O 1
ATOM 798 N N . ASP A 1 101 ? -16.770 -4.799 -17.067 1.00 29.30 101 ASP A N 1
ATOM 799 C CA . ASP A 1 101 ? -17.892 -5.383 -16.329 1.00 29.30 101 ASP A CA 1
ATOM 800 C C . ASP A 1 101 ? -18.401 -4.336 -15.325 1.00 29.30 101 ASP A C 1
ATOM 802 O O . ASP A 1 101 ? -18.027 -4.299 -14.151 1.00 29.30 101 ASP A O 1
ATOM 806 N N . ASP A 1 102 ? -19.262 -3.451 -15.830 1.00 35.31 102 ASP A N 1
ATOM 807 C CA . ASP A 1 102 ? -20.260 -2.740 -15.031 1.00 35.31 102 ASP A CA 1
ATOM 808 C C . ASP A 1 102 ? -21.366 -3.749 -14.670 1.00 35.31 102 ASP A C 1
ATOM 810 O O . ASP A 1 102 ? -22.261 -4.010 -15.476 1.00 35.31 102 ASP A O 1
ATOM 814 N N . ASP A 1 103 ? -21.324 -4.326 -13.463 1.00 32.72 103 ASP A N 1
ATOM 815 C CA . ASP A 1 103 ? -22.428 -5.155 -12.959 1.00 32.72 103 ASP A CA 1
ATOM 816 C C . ASP A 1 103 ? -23.346 -4.340 -12.028 1.00 32.72 103 ASP A C 1
ATOM 818 O O . ASP A 1 103 ? -23.099 -4.122 -10.835 1.00 32.72 103 ASP A O 1
ATOM 822 N N . GLU A 1 104 ? -24.438 -3.847 -12.618 1.00 42.28 104 GLU A N 1
ATOM 823 C CA . GLU A 1 104 ? -25.624 -3.343 -11.930 1.00 42.28 104 GLU A CA 1
ATOM 824 C C . GLU A 1 104 ? -26.472 -4.507 -11.383 1.00 42.28 104 GLU A C 1
ATOM 826 O O . GLU A 1 104 ? -27.142 -5.209 -12.138 1.00 42.28 104 GLU A O 1
ATOM 831 N N . GLY A 1 105 ? -26.616 -4.626 -10.055 1.00 35.94 105 GLY A N 1
ATOM 832 C CA . GLY A 1 105 ? -27.730 -5.409 -9.502 1.00 35.94 105 GLY A CA 1
ATOM 833 C C . GLY A 1 105 ? -27.768 -5.588 -7.984 1.00 35.94 105 GLY A C 1
ATOM 834 O O . GLY A 1 105 ? -27.002 -6.364 -7.429 1.00 35.94 105 GLY A O 1
ATOM 835 N N . GLY A 1 106 ? -28.732 -4.954 -7.294 1.00 35.03 106 GLY A N 1
ATOM 836 C CA . GLY A 1 106 ? -29.072 -5.343 -5.910 1.00 35.03 106 GLY A CA 1
ATOM 837 C C . GLY A 1 106 ? -29.808 -4.322 -5.036 1.00 35.03 106 GLY A C 1
ATOM 838 O O . GLY A 1 106 ? -29.400 -4.076 -3.907 1.00 35.03 106 GLY A O 1
ATOM 839 N N . PHE A 1 107 ? -30.866 -3.682 -5.537 1.00 47.69 107 PHE A N 1
ATOM 840 C CA . PHE A 1 107 ? -31.669 -2.664 -4.839 1.00 47.69 107 PHE A CA 1
ATOM 841 C C . PHE A 1 107 ? -32.231 -3.159 -3.482 1.00 47.69 107 PHE A C 1
ATOM 843 O O . PHE A 1 107 ? -33.061 -4.064 -3.453 1.00 47.69 107 PHE A O 1
ATOM 850 N N . GLY A 1 108 ? -31.819 -2.538 -2.363 1.00 39.09 108 GLY A N 1
ATOM 851 C CA . GLY A 1 108 ? -32.479 -2.722 -1.054 1.00 39.09 108 GLY A CA 1
ATOM 852 C C . GLY A 1 108 ? -31.664 -2.417 0.214 1.00 39.09 108 GLY A C 1
ATOM 853 O O . GLY A 1 108 ? -32.261 -2.125 1.244 1.00 39.09 108 GLY A O 1
ATOM 854 N N . GLY A 1 109 ? -30.326 -2.419 0.146 1.00 39.62 109 GLY A N 1
ATOM 855 C CA . GLY A 1 109 ? -29.417 -2.096 1.270 1.00 39.62 109 GLY A CA 1
ATOM 856 C C . GLY A 1 109 ? -28.169 -1.298 0.859 1.00 39.62 109 GLY A C 1
ATOM 857 O O . GLY A 1 109 ? -27.204 -1.203 1.607 1.00 39.62 109 GLY A O 1
ATOM 858 N N . LEU A 1 110 ? -28.185 -0.739 -0.356 1.00 45.06 110 LEU A N 1
ATOM 859 C CA . LEU A 1 110 ? -26.998 -0.293 -1.093 1.00 45.06 110 LEU A CA 1
ATOM 860 C C . LEU A 1 110 ? -26.494 1.112 -0.757 1.00 45.06 110 LEU A C 1
ATOM 862 O O . LEU A 1 110 ? -25.374 1.439 -1.123 1.00 45.06 110 LEU A O 1
ATOM 866 N N . THR A 1 111 ? -27.293 1.984 -0.142 1.00 56.06 111 THR A N 1
ATOM 867 C CA . THR A 1 111 ? -26.912 3.404 -0.038 1.00 56.06 111 THR A CA 1
ATOM 868 C C . THR A 1 111 ? -25.782 3.635 0.962 1.00 56.06 111 THR A C 1
ATOM 870 O O . THR A 1 111 ? -24.860 4.385 0.659 1.00 56.06 111 THR A O 1
ATOM 873 N N . LEU A 1 112 ? -25.821 2.975 2.123 1.00 55.72 112 LEU A N 1
ATOM 874 C CA . LEU A 1 112 ? -24.770 3.097 3.139 1.00 55.72 112 LEU A CA 1
ATOM 875 C C . LEU A 1 112 ? -23.491 2.379 2.698 1.00 55.72 112 LEU A C 1
ATOM 877 O O . LEU A 1 112 ? -22.457 3.024 2.618 1.00 55.72 112 LEU A O 1
ATOM 881 N N . VAL A 1 113 ? -23.601 1.127 2.233 1.00 61.03 113 VAL A N 1
ATOM 882 C CA . VAL A 1 113 ? -22.453 0.354 1.719 1.00 61.03 113 VAL A CA 1
ATOM 883 C C . VAL A 1 113 ? -21.741 1.086 0.571 1.00 61.03 113 VAL A C 1
ATOM 885 O O . VAL A 1 113 ? -20.518 1.154 0.543 1.00 61.03 113 VAL A O 1
ATOM 888 N N . LYS A 1 114 ? -22.487 1.710 -0.358 1.00 64.06 114 LYS A N 1
ATOM 889 C CA . LYS A 1 114 ? -21.891 2.537 -1.424 1.00 64.06 114 LYS A CA 1
ATOM 890 C C . LYS A 1 114 ? -21.217 3.808 -0.896 1.00 64.06 114 LYS A C 1
ATOM 892 O O . LYS A 1 114 ? -20.267 4.275 -1.515 1.00 64.06 114 LYS A O 1
ATOM 897 N N . THR A 1 115 ? -21.706 4.377 0.205 1.00 66.00 115 THR A N 1
ATOM 898 C CA . THR A 1 115 ? -21.117 5.578 0.819 1.00 66.00 115 THR A CA 1
ATOM 899 C C . THR A 1 115 ? -19.807 5.224 1.520 1.00 66.00 115 THR A C 1
ATOM 901 O O . THR A 1 115 ? -18.808 5.898 1.297 1.00 66.00 115 THR A O 1
ATOM 904 N N . ASP A 1 116 ? -19.783 4.113 2.257 1.00 73.12 116 ASP A N 1
ATOM 905 C CA . ASP A 1 116 ? -18.602 3.608 2.962 1.00 73.12 116 ASP A CA 1
ATOM 906 C C . ASP A 1 116 ? -17.437 3.302 2.003 1.00 73.12 116 ASP A C 1
ATOM 908 O O . ASP A 1 116 ? -16.332 3.829 2.151 1.00 73.12 116 ASP A O 1
ATOM 912 N N . VAL A 1 117 ? -17.713 2.548 0.932 1.00 73.94 117 VAL A N 1
ATOM 913 C CA . VAL A 1 117 ? -16.727 2.240 -0.122 1.00 73.94 117 VAL A CA 1
ATOM 914 C C . VAL A 1 117 ? -16.214 3.516 -0.802 1.00 73.94 117 VAL A C 1
ATOM 916 O O . VAL A 1 117 ? -15.042 3.612 -1.183 1.00 73.94 117 VAL A O 1
ATOM 919 N N . MET A 1 118 ? -17.073 4.528 -0.950 1.00 81.44 118 MET A N 1
ATOM 920 C CA . MET A 1 118 ? -16.682 5.807 -1.534 1.00 81.44 118 MET A CA 1
ATOM 921 C C . MET A 1 118 ? -15.761 6.605 -0.604 1.00 81.44 118 MET A C 1
ATOM 923 O O . MET A 1 118 ? -14.786 7.182 -1.088 1.00 81.44 118 MET A O 1
ATOM 927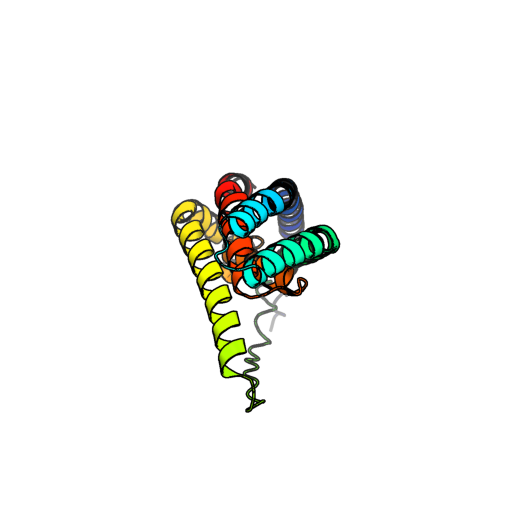 N N . GLU A 1 119 ? -16.013 6.617 0.706 1.00 86.81 119 GLU A N 1
ATOM 928 C CA . GLU A 1 119 ? -15.138 7.274 1.686 1.00 86.81 119 GLU A CA 1
ATOM 929 C C . GLU A 1 119 ? -13.733 6.657 1.698 1.00 86.81 119 GLU A C 1
ATOM 931 O O . GLU A 1 119 ? -12.735 7.382 1.619 1.00 86.81 119 GLU A O 1
ATOM 936 N N . GLU A 1 120 ? -13.644 5.326 1.705 1.00 87.69 120 GLU A N 1
ATOM 937 C CA . GLU A 1 120 ? -12.369 4.602 1.642 1.00 87.69 120 GLU A CA 1
ATOM 938 C C . GLU A 1 120 ? -11.613 4.897 0.341 1.00 87.69 120 GLU A C 1
ATOM 940 O O . GLU A 1 120 ? -10.425 5.239 0.361 1.00 87.69 120 GLU A O 1
ATOM 945 N N . SER A 1 121 ? -12.312 4.850 -0.798 1.00 88.56 121 SER A N 1
ATOM 946 C CA . SER A 1 121 ? -11.740 5.183 -2.106 1.00 88.56 121 SER A CA 1
ATOM 947 C C . SER A 1 121 ? -11.196 6.614 -2.151 1.00 88.56 121 SER A C 1
ATOM 949 O O . SER A 1 121 ? -10.102 6.852 -2.676 1.00 88.56 121 SER A O 1
ATOM 951 N N . VAL A 1 122 ? -11.911 7.577 -1.563 1.00 92.69 122 VAL A N 1
ATOM 952 C CA . VAL A 1 122 ? -11.466 8.974 -1.482 1.00 92.69 122 VAL A CA 1
ATOM 953 C C . VAL A 1 122 ? -10.227 9.104 -0.595 1.00 92.69 122 VAL A C 1
ATOM 955 O O . VAL A 1 122 ? -9.280 9.796 -0.980 1.00 92.69 122 VAL A O 1
ATOM 958 N N . ALA A 1 123 ? -10.193 8.432 0.558 1.00 93.56 123 ALA A N 1
ATOM 959 C CA . ALA A 1 123 ? -9.045 8.456 1.462 1.00 93.56 123 ALA A CA 1
ATOM 960 C C . ALA A 1 123 ? -7.774 7.920 0.780 1.00 93.56 123 ALA A C 1
ATOM 962 O O . ALA A 1 123 ? -6.742 8.600 0.774 1.00 93.56 123 ALA A O 1
ATOM 963 N N . VAL A 1 124 ? -7.870 6.760 0.121 1.00 93.81 124 VAL A N 1
ATOM 964 C CA . VAL A 1 124 ? -6.761 6.168 -0.646 1.00 93.81 124 VAL A CA 1
ATOM 965 C C . VAL A 1 124 ? -6.352 7.080 -1.802 1.00 93.81 124 VAL A C 1
ATOM 967 O O . VAL A 1 124 ? -5.173 7.396 -1.955 1.00 93.81 124 VAL A O 1
ATOM 970 N N . SER A 1 125 ? -7.316 7.580 -2.580 1.00 93.56 125 SER A N 1
ATOM 971 C CA . SER A 1 125 ? -7.048 8.470 -3.717 1.00 93.56 125 SER A CA 1
ATOM 972 C C . SER A 1 125 ? -6.297 9.734 -3.301 1.00 93.56 125 SER A C 1
ATOM 974 O O . SER A 1 125 ? -5.386 10.175 -4.004 1.00 93.56 125 SER A O 1
ATOM 976 N N . ASN A 1 126 ? -6.644 10.322 -2.156 1.00 95.12 126 ASN A N 1
ATOM 977 C CA . ASN A 1 126 ? -5.958 11.498 -1.628 1.00 95.12 126 ASN A CA 1
ATOM 978 C C . ASN A 1 126 ? -4.515 11.183 -1.217 1.00 95.12 126 ASN A C 1
ATOM 980 O O . ASN A 1 126 ? -3.607 11.940 -1.568 1.00 95.12 126 ASN A O 1
ATOM 984 N N . ALA A 1 127 ? -4.293 10.058 -0.533 1.00 95.00 127 ALA A N 1
ATOM 985 C CA . ALA A 1 127 ? -2.958 9.615 -0.139 1.00 95.00 127 ALA A CA 1
ATOM 986 C C . ALA A 1 127 ? -2.066 9.346 -1.367 1.00 95.00 127 ALA A C 1
ATOM 988 O O . ALA A 1 127 ? -0.936 9.831 -1.451 1.00 95.00 127 ALA A O 1
ATOM 989 N N . VAL A 1 128 ? -2.612 8.675 -2.384 1.00 95.44 128 VAL A N 1
ATOM 990 C CA . VAL A 1 128 ? -1.915 8.405 -3.647 1.00 95.44 128 VAL A CA 1
ATOM 991 C C . VAL A 1 128 ? -1.615 9.694 -4.417 1.00 95.44 128 VAL A C 1
ATOM 993 O O . VAL A 1 128 ? -0.505 9.872 -4.917 1.00 95.44 128 VAL A O 1
ATOM 996 N N . ARG A 1 129 ? -2.562 10.637 -4.503 1.00 95.44 129 ARG A N 1
ATOM 997 C CA . ARG A 1 129 ? -2.338 11.948 -5.147 1.00 95.44 129 ARG A CA 1
ATOM 998 C C . ARG A 1 129 ? -1.233 12.742 -4.457 1.00 95.44 129 ARG A C 1
ATOM 1000 O O . ARG A 1 129 ? -0.383 13.317 -5.134 1.00 95.44 129 ARG A O 1
ATOM 1007 N N . LYS A 1 130 ? -1.226 12.748 -3.124 1.00 95.88 130 LYS A N 1
ATOM 1008 C CA . LYS A 1 130 ? -0.176 13.374 -2.314 1.00 95.88 130 LYS A CA 1
ATOM 1009 C C . LYS A 1 130 ? 1.191 12.752 -2.613 1.00 95.88 130 LYS A C 1
ATOM 1011 O O . LYS A 1 130 ? 2.132 13.494 -2.886 1.00 95.88 130 LYS A O 1
ATOM 1016 N N . LEU A 1 131 ? 1.284 11.421 -2.637 1.00 94.88 131 LEU A N 1
ATOM 1017 C CA . LEU A 1 131 ? 2.527 10.718 -2.962 1.00 94.88 131 LEU A CA 1
ATOM 1018 C C . LEU A 1 131 ? 3.004 11.011 -4.395 1.00 94.88 131 LEU A C 1
ATOM 1020 O O . LEU A 1 131 ? 4.177 11.307 -4.606 1.00 94.88 131 LEU A O 1
ATOM 1024 N N . ASN A 1 132 ? 2.094 11.002 -5.373 1.00 93.38 132 ASN A N 1
ATOM 1025 C CA . ASN A 1 132 ? 2.409 11.357 -6.761 1.00 93.38 132 ASN A CA 1
ATOM 1026 C C . ASN A 1 132 ? 2.985 12.774 -6.876 1.00 93.38 132 ASN A C 1
ATOM 1028 O O . ASN A 1 132 ? 3.966 12.979 -7.586 1.00 93.38 132 ASN A O 1
ATOM 1032 N N . GLY A 1 133 ? 2.416 13.744 -6.153 1.00 93.62 133 GLY A N 1
ATOM 1033 C CA . GLY A 1 133 ? 2.944 15.109 -6.113 1.00 93.62 133 GLY A CA 1
ATOM 1034 C C . GLY A 1 133 ? 4.348 15.189 -5.505 1.00 93.62 133 GLY A C 1
ATOM 1035 O O . GLY A 1 133 ? 5.194 15.921 -6.009 1.00 93.62 133 GLY A O 1
ATOM 1036 N N . GLN A 1 134 ? 4.625 14.405 -4.459 1.00 94.19 134 GLN A N 1
ATOM 1037 C CA . GLN A 1 134 ? 5.947 14.350 -3.819 1.00 94.19 134 GLN A CA 1
ATOM 1038 C C . GLN A 1 134 ? 7.013 13.686 -4.699 1.00 94.19 134 GLN A C 1
ATOM 1040 O O . GLN A 1 134 ? 8.184 14.056 -4.635 1.00 94.19 134 GLN A O 1
ATOM 1045 N N . LEU A 1 135 ? 6.618 12.708 -5.514 1.00 93.50 135 LEU A N 1
ATOM 1046 C CA . LEU A 1 135 ? 7.528 11.896 -6.321 1.00 93.50 135 LEU A CA 1
ATOM 1047 C C . LEU A 1 135 ? 7.481 12.227 -7.815 1.00 93.50 135 LEU A C 1
ATOM 1049 O O . LEU A 1 135 ? 8.018 11.464 -8.615 1.00 93.50 135 LEU A O 1
ATOM 1053 N N . GLN A 1 136 ? 6.880 13.353 -8.206 1.00 93.31 136 GLN A N 1
ATOM 1054 C CA . GLN A 1 136 ? 6.587 13.682 -9.603 1.00 93.31 136 GLN A CA 1
ATOM 1055 C C . GLN A 1 136 ? 7.798 13.508 -10.536 1.00 93.31 136 GLN A C 1
ATOM 1057 O O . GLN A 1 136 ? 7.692 12.844 -11.567 1.00 93.31 136 GLN A O 1
ATOM 1062 N N . GLU A 1 137 ? 8.961 14.053 -10.169 1.00 92.50 137 GLU A N 1
ATOM 1063 C CA . GLU A 1 137 ? 10.183 13.951 -10.982 1.00 92.50 137 GLU A CA 1
ATOM 1064 C C . GLU A 1 137 ? 10.708 12.509 -11.074 1.00 92.50 137 GLU A C 1
ATOM 1066 O O . GLU A 1 137 ? 11.077 12.041 -12.154 1.00 92.50 137 GLU A O 1
ATOM 1071 N N . LYS A 1 138 ? 10.695 11.775 -9.952 1.00 92.88 138 LYS A N 1
ATOM 1072 C CA . LYS A 1 138 ? 11.150 10.377 -9.882 1.00 92.88 138 LYS A CA 1
ATOM 1073 C C . LYS A 1 138 ? 10.237 9.453 -10.685 1.00 92.88 138 LYS A C 1
ATOM 1075 O O . LYS A 1 138 ? 10.731 8.582 -11.395 1.00 92.88 138 LYS A O 1
ATOM 1080 N N . LEU A 1 139 ? 8.922 9.656 -10.605 1.00 93.25 139 LEU A N 1
ATOM 1081 C CA . LEU A 1 139 ? 7.930 8.880 -11.349 1.00 93.25 139 LEU A CA 1
ATOM 1082 C C . LEU A 1 139 ? 7.997 9.177 -12.844 1.00 93.25 139 LEU A C 1
ATOM 1084 O O . LEU A 1 139 ? 7.905 8.256 -13.650 1.00 93.25 139 LEU A O 1
ATOM 1088 N N . TYR A 1 140 ? 8.218 10.436 -13.229 1.00 93.44 140 TYR A N 1
ATOM 1089 C CA . TYR A 1 140 ? 8.419 10.794 -14.630 1.00 93.44 140 TYR A CA 1
ATOM 1090 C C . TYR A 1 140 ? 9.636 10.075 -15.227 1.00 93.44 140 TYR A C 1
ATOM 1092 O O . TYR A 1 140 ? 9.529 9.440 -16.277 1.00 93.44 140 TYR A O 1
ATOM 1100 N N . ALA A 1 141 ? 10.776 10.114 -14.532 1.00 92.62 141 ALA A N 1
ATOM 1101 C CA . ALA A 1 141 ? 11.985 9.426 -14.973 1.00 92.62 141 ALA A CA 1
ATOM 1102 C C . ALA A 1 141 ? 11.799 7.896 -15.007 1.00 92.62 141 ALA A C 1
ATOM 1104 O O . ALA A 1 141 ? 12.266 7.233 -15.936 1.00 92.62 141 ALA A O 1
ATOM 1105 N N . LEU A 1 142 ? 11.073 7.336 -14.036 1.00 92.44 142 LEU A N 1
ATOM 1106 C CA . LEU A 1 142 ? 10.778 5.906 -13.977 1.00 92.44 142 LEU A CA 1
ATOM 1107 C C . LEU A 1 142 ? 9.890 5.465 -15.146 1.00 92.44 142 LEU A C 1
ATOM 1109 O O . LEU A 1 142 ? 10.211 4.486 -15.813 1.00 92.44 142 LEU A O 1
ATOM 1113 N N . LYS A 1 143 ? 8.829 6.217 -15.464 1.00 92.12 143 LYS A N 1
ATOM 1114 C CA . LYS A 1 143 ? 7.962 5.939 -16.621 1.00 92.12 143 LYS A CA 1
ATOM 1115 C C . LYS A 1 143 ? 8.738 5.897 -17.931 1.00 92.12 143 LYS A C 1
ATOM 1117 O O . LYS A 1 143 ? 8.483 5.025 -18.752 1.00 92.12 143 LYS A O 1
ATOM 1122 N N . GLN A 1 144 ? 9.695 6.806 -18.129 1.00 91.38 144 GLN A N 1
ATOM 1123 C CA . GLN A 1 144 ? 10.536 6.797 -19.330 1.00 91.38 144 GLN A CA 1
ATOM 1124 C C . GLN A 1 144 ? 11.393 5.529 -19.423 1.00 91.38 144 GLN A C 1
ATOM 1126 O O . GLN A 1 144 ? 11.491 4.936 -20.495 1.00 91.38 144 GLN A O 1
ATOM 1131 N N . ARG A 1 145 ? 11.980 5.083 -18.306 1.00 89.94 145 ARG A N 1
ATOM 1132 C CA . ARG A 1 145 ? 12.753 3.831 -18.254 1.00 89.94 145 ARG A CA 1
ATOM 1133 C C . ARG A 1 145 ? 11.865 2.611 -18.496 1.00 89.94 145 ARG A C 1
ATOM 1135 O O . ARG A 1 145 ? 12.200 1.767 -19.322 1.00 89.94 145 ARG A O 1
ATOM 1142 N N . LEU A 1 146 ? 10.710 2.547 -17.837 1.00 89.38 146 LEU A N 1
ATOM 1143 C CA . LEU A 1 146 ? 9.742 1.464 -18.012 1.00 89.38 146 LEU A CA 1
ATOM 1144 C C . LEU A 1 146 ? 9.165 1.429 -19.432 1.00 89.38 146 LEU A C 1
ATOM 1146 O O . LEU A 1 146 ? 8.924 0.346 -19.950 1.00 89.38 146 LEU A O 1
ATOM 1150 N N . ALA A 1 147 ? 9.021 2.571 -20.107 1.00 89.62 147 ALA A N 1
ATOM 1151 C CA . ALA A 1 147 ? 8.631 2.603 -21.513 1.00 89.62 147 ALA A CA 1
ATOM 1152 C C . ALA A 1 147 ? 9.663 1.900 -22.408 1.00 89.62 147 ALA A C 1
ATOM 1154 O O . ALA A 1 147 ? 9.282 1.179 -23.322 1.00 89.62 147 ALA A O 1
ATOM 1155 N N . VAL A 1 148 ? 10.966 2.031 -22.127 1.00 88.06 148 VAL A N 1
ATOM 1156 C CA . VAL A 1 148 ? 12.014 1.277 -22.849 1.00 88.06 148 VAL A CA 1
ATOM 1157 C C . VAL A 1 148 ? 11.870 -0.228 -22.615 1.00 88.06 148 VAL A C 1
ATOM 1159 O O . VAL A 1 148 ? 12.063 -1.009 -23.546 1.00 88.06 148 VAL A O 1
ATOM 1162 N N . VAL A 1 149 ? 11.502 -0.631 -21.395 1.00 86.38 149 VAL A N 1
ATOM 1163 C CA . VAL A 1 149 ? 11.201 -2.032 -21.064 1.00 86.38 149 VAL A CA 1
ATOM 1164 C C . VAL A 1 149 ? 9.939 -2.516 -21.791 1.00 86.38 149 VAL A C 1
ATOM 1166 O O . VAL A 1 149 ? 9.909 -3.644 -22.271 1.00 86.38 149 VAL A O 1
ATOM 1169 N N . ASN A 1 150 ? 8.944 -1.642 -21.957 1.00 86.56 150 ASN A N 1
ATOM 1170 C CA . ASN A 1 150 ? 7.685 -1.886 -22.665 1.00 86.56 150 ASN A CA 1
ATOM 1171 C C . ASN A 1 150 ? 7.767 -1.557 -24.173 1.00 86.56 150 ASN A C 1
ATOM 1173 O O . ASN A 1 150 ? 6.857 -0.962 -24.754 1.00 86.56 150 ASN A O 1
ATOM 1177 N N . ASN A 1 151 ? 8.887 -1.892 -24.826 1.00 84.06 151 ASN A N 1
ATOM 1178 C CA . ASN A 1 151 ? 9.084 -1.729 -26.276 1.00 84.06 151 ASN A CA 1
ATOM 1179 C C . ASN A 1 151 ? 8.807 -0.305 -26.818 1.00 84.06 151 ASN A C 1
ATOM 1181 O O . ASN A 1 151 ? 8.359 -0.122 -27.949 1.00 84.06 151 ASN A O 1
ATOM 1185 N N . GLY A 1 152 ? 9.073 0.723 -26.011 1.00 82.44 152 GLY A N 1
ATOM 1186 C CA . GLY A 1 152 ? 8.867 2.134 -26.344 1.00 82.44 152 GLY A CA 1
ATOM 1187 C C . GLY A 1 152 ? 7.436 2.644 -26.149 1.00 82.44 152 GLY A C 1
ATOM 1188 O O . GLY A 1 152 ? 7.186 3.822 -26.413 1.00 82.44 152 GLY A O 1
ATOM 1189 N N . LYS A 1 153 ? 6.496 1.807 -25.689 1.00 85.38 153 LYS A N 1
ATOM 1190 C CA . LYS A 1 153 ? 5.122 2.235 -25.399 1.00 85.38 153 LYS A CA 1
ATOM 1191 C C . LYS A 1 153 ? 5.064 3.019 -24.081 1.00 85.38 153 LYS A C 1
ATOM 1193 O O . LYS A 1 153 ? 5.741 2.646 -23.120 1.00 85.38 153 LYS A O 1
ATOM 1198 N N . PRO A 1 154 ? 4.271 4.104 -24.017 1.00 86.50 154 PRO A N 1
ATOM 1199 C CA . PRO A 1 154 ? 4.135 4.888 -22.797 1.00 86.50 154 PRO A CA 1
ATOM 1200 C C . PRO A 1 154 ? 3.538 4.045 -21.663 1.00 86.50 154 PRO A C 1
ATOM 1202 O O . PRO A 1 154 ? 2.752 3.133 -21.905 1.00 86.50 154 PRO A O 1
ATOM 1205 N N . ILE A 1 155 ? 3.926 4.378 -20.432 1.00 89.06 155 ILE A N 1
ATOM 1206 C CA . ILE A 1 155 ? 3.456 3.740 -19.200 1.00 89.06 155 ILE A CA 1
ATOM 1207 C C . ILE A 1 155 ? 2.592 4.733 -18.427 1.00 89.06 155 ILE A C 1
ATOM 1209 O O . ILE A 1 155 ? 3.015 5.861 -18.144 1.00 89.06 155 ILE A O 1
ATOM 1213 N N . GLU A 1 156 ? 1.388 4.307 -18.072 1.00 88.75 156 GLU A N 1
ATOM 1214 C CA . GLU A 1 156 ? 0.468 5.063 -17.226 1.00 88.75 156 GLU A CA 1
ATOM 1215 C C . GLU A 1 156 ? 0.779 4.880 -15.734 1.00 88.75 156 GLU A C 1
ATOM 1217 O O . GLU A 1 156 ? 1.475 3.950 -15.336 1.00 88.75 156 GLU A O 1
ATOM 1222 N N . ASP A 1 157 ? 0.256 5.760 -14.871 1.00 84.69 157 ASP A N 1
ATOM 1223 C CA . ASP A 1 157 ? 0.508 5.687 -13.418 1.00 84.69 157 ASP A CA 1
ATOM 1224 C C . ASP A 1 157 ? 0.043 4.368 -12.787 1.00 84.69 157 ASP A C 1
ATOM 1226 O O . ASP A 1 157 ? 0.684 3.872 -11.863 1.00 84.69 157 ASP A O 1
ATOM 1230 N N . GLY A 1 158 ? -1.055 3.795 -13.292 1.00 86.00 158 GLY A N 1
ATOM 1231 C CA . GLY A 1 158 ? -1.589 2.508 -12.836 1.00 86.00 158 GLY A CA 1
ATOM 1232 C C . GLY A 1 158 ? -0.773 1.294 -13.283 1.00 86.00 158 GLY A C 1
ATOM 1233 O O . GLY A 1 158 ? -0.946 0.215 -12.732 1.00 86.00 158 GLY A O 1
ATOM 1234 N N . GLN A 1 159 ? 0.124 1.469 -14.256 1.00 88.69 159 GLN A N 1
ATOM 1235 C CA . GLN A 1 159 ? 0.923 0.394 -14.849 1.00 88.69 159 GLN A CA 1
ATOM 1236 C C . GLN A 1 159 ? 2.339 0.314 -14.271 1.00 88.69 159 GLN A C 1
ATOM 1238 O O . GLN A 1 159 ? 3.085 -0.599 -14.615 1.00 88.69 159 GLN A O 1
ATOM 1243 N N . ILE A 1 160 ? 2.735 1.268 -13.421 1.00 91.31 160 ILE A N 1
ATOM 1244 C CA . ILE A 1 160 ? 4.025 1.237 -12.729 1.00 91.31 160 ILE A CA 1
ATOM 1245 C C . ILE A 1 160 ? 3.955 0.142 -11.653 1.00 91.31 160 ILE A C 1
ATOM 1247 O O . ILE A 1 160 ? 3.197 0.311 -10.692 1.00 91.31 160 ILE A O 1
ATOM 1251 N N . PRO A 1 161 ? 4.738 -0.950 -11.755 1.00 92.69 161 PRO A N 1
ATOM 1252 C CA . PRO A 1 161 ? 4.772 -1.983 -10.724 1.00 92.69 161 PRO A CA 1
ATOM 1253 C C . PRO A 1 161 ? 5.225 -1.389 -9.394 1.00 92.69 161 PRO A C 1
ATOM 1255 O O . PRO A 1 161 ? 6.127 -0.551 -9.367 1.00 92.69 161 PRO A O 1
ATOM 1258 N N . ALA A 1 162 ? 4.562 -1.764 -8.298 1.00 94.06 162 ALA A N 1
ATOM 1259 C CA . ALA A 1 162 ? 4.740 -1.127 -6.985 1.00 94.06 162 ALA A CA 1
ATOM 1260 C C . ALA A 1 162 ? 4.635 0.422 -6.994 1.00 94.06 162 ALA A C 1
ATOM 1262 O O . ALA A 1 162 ? 5.121 1.095 -6.083 1.00 94.06 162 ALA A O 1
ATOM 1263 N N . GLY A 1 163 ? 4.007 1.007 -8.021 1.00 94.25 163 GLY A N 1
ATOM 1264 C CA . GLY A 1 163 ? 3.779 2.442 -8.134 1.00 94.25 163 GLY A CA 1
ATOM 1265 C C . GLY A 1 163 ? 2.714 2.942 -7.153 1.00 94.25 163 GLY A C 1
ATOM 1266 O O . GLY A 1 163 ? 1.984 2.143 -6.566 1.00 94.25 163 GLY A O 1
ATOM 1267 N N . PRO A 1 164 ? 2.552 4.268 -6.990 1.00 95.56 164 PRO A N 1
ATOM 1268 C CA . PRO A 1 164 ? 1.614 4.835 -6.018 1.00 95.56 164 PRO A CA 1
ATOM 1269 C C . PRO A 1 164 ? 0.174 4.322 -6.154 1.00 95.56 164 PRO A C 1
ATOM 1271 O O . PRO A 1 164 ? -0.464 4.027 -5.148 1.00 95.56 164 PRO A O 1
ATOM 1274 N N . GLN A 1 165 ? -0.328 4.174 -7.386 1.00 93.69 165 GLN A N 1
ATOM 1275 C CA . GLN A 1 165 ? -1.673 3.640 -7.644 1.00 93.69 165 GLN A CA 1
ATOM 1276 C C . GLN A 1 165 ? -1.793 2.169 -7.229 1.00 93.69 165 GLN A C 1
ATOM 1278 O O . GLN A 1 165 ? -2.751 1.793 -6.558 1.00 93.69 165 GLN A O 1
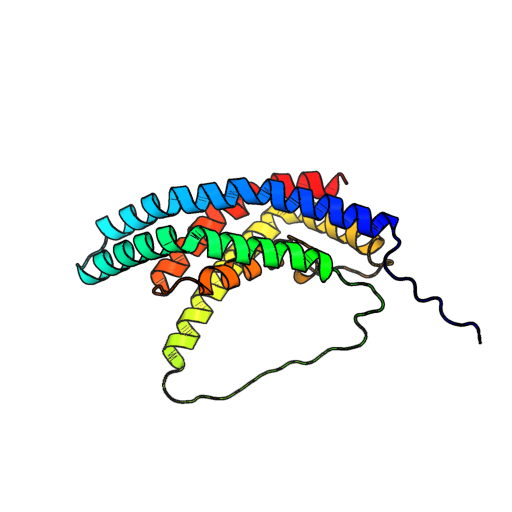ATOM 1283 N N . VAL A 1 166 ? -0.794 1.353 -7.579 1.00 94.88 166 VAL A N 1
ATOM 1284 C CA . VAL A 1 166 ? -0.733 -0.065 -7.204 1.00 94.88 166 VAL A CA 1
ATOM 1285 C C . VAL A 1 166 ? -0.679 -0.214 -5.685 1.00 94.88 166 VAL A C 1
ATOM 1287 O O . VAL A 1 166 ? -1.453 -0.984 -5.135 1.00 94.88 166 VAL A O 1
ATOM 1290 N N . LEU A 1 167 ? 0.164 0.564 -4.998 1.00 97.00 167 LEU A N 1
ATOM 1291 C CA . LEU A 1 167 ? 0.272 0.551 -3.536 1.00 97.00 167 LEU A CA 1
ATOM 1292 C C . LEU A 1 167 ? -1.062 0.888 -2.859 1.00 97.00 167 LEU A C 1
ATOM 1294 O O . LEU A 1 167 ? -1.466 0.202 -1.923 1.00 97.00 167 LEU A O 1
ATOM 1298 N N . GLY A 1 168 ? -1.749 1.932 -3.332 1.00 95.56 168 GLY A N 1
ATOM 1299 C CA . GLY A 1 168 ? -3.044 2.335 -2.787 1.00 95.56 168 GLY A CA 1
ATOM 1300 C C . GLY A 1 168 ? -4.123 1.269 -2.981 1.00 95.56 168 GLY A C 1
ATOM 1301 O O . GLY A 1 168 ? -4.810 0.911 -2.025 1.00 95.56 168 GLY A O 1
ATOM 1302 N N . ASN A 1 169 ? -4.243 0.732 -4.197 1.00 93.38 169 ASN A N 1
ATOM 1303 C CA . ASN A 1 169 ? -5.239 -0.293 -4.517 1.00 93.38 169 ASN A CA 1
ATOM 1304 C C . ASN A 1 169 ? -4.958 -1.613 -3.791 1.00 93.38 169 ASN A C 1
ATOM 1306 O O . ASN A 1 169 ? -5.872 -2.170 -3.192 1.00 93.38 169 ASN A O 1
ATOM 1310 N N . ALA A 1 170 ? -3.701 -2.067 -3.778 1.00 95.88 170 ALA A N 1
ATOM 1311 C CA . ALA A 1 170 ? -3.286 -3.276 -3.071 1.00 95.88 170 ALA A CA 1
ATOM 1312 C C . ALA A 1 170 ? -3.603 -3.184 -1.576 1.00 95.88 170 ALA A C 1
ATOM 1314 O O . ALA A 1 170 ? -4.085 -4.139 -0.974 1.00 95.88 170 ALA A O 1
ATOM 1315 N N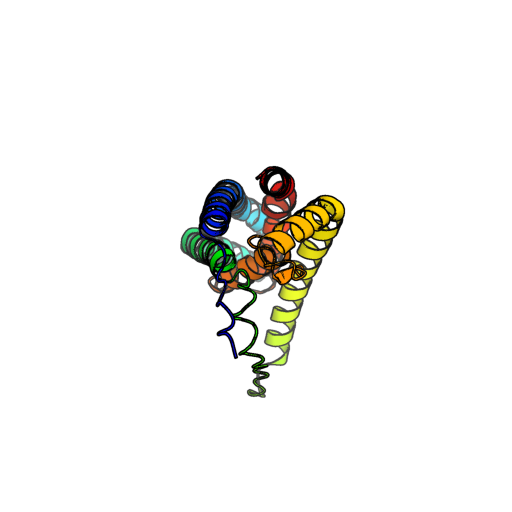 . PHE A 1 171 ? -3.368 -2.021 -0.959 1.00 96.75 171 PHE A N 1
ATOM 1316 C CA . PHE A 1 171 ? -3.679 -1.848 0.454 1.00 96.75 171 PHE A CA 1
ATOM 1317 C C . PHE A 1 171 ? -5.183 -1.838 0.723 1.00 96.75 171 PHE A C 1
ATOM 1319 O O . PHE A 1 171 ? -5.624 -2.461 1.684 1.00 96.75 171 PHE A O 1
ATOM 1326 N N . ARG A 1 172 ? -5.971 -1.175 -0.135 1.00 93.75 172 ARG A N 1
ATOM 1327 C CA . ARG A 1 172 ? -7.436 -1.180 -0.037 1.00 93.75 172 ARG A CA 1
ATOM 1328 C C . ARG A 1 172 ? -7.992 -2.604 -0.112 1.00 93.75 172 ARG A C 1
ATOM 1330 O O . ARG A 1 172 ? -8.761 -2.990 0.755 1.00 93.75 172 ARG A O 1
ATOM 1337 N N . ASN A 1 173 ? -7.543 -3.386 -1.092 1.00 93.06 173 ASN A N 1
ATOM 1338 C CA . ASN A 1 173 ? -7.944 -4.786 -1.231 1.00 93.06 173 ASN A CA 1
ATOM 1339 C C . ASN A 1 173 ? -7.530 -5.608 0.000 1.00 93.06 173 ASN A C 1
ATOM 1341 O O . ASN A 1 173 ? -8.300 -6.409 0.514 1.00 93.06 173 ASN A O 1
ATOM 1345 N N . ALA A 1 174 ? -6.321 -5.383 0.519 1.00 95.25 174 ALA A N 1
ATOM 1346 C CA . ALA A 1 174 ? -5.817 -6.130 1.663 1.00 95.25 174 ALA A CA 1
ATOM 1347 C C . ALA A 1 174 ? -6.615 -5.875 2.951 1.00 95.25 174 ALA A C 1
ATOM 1349 O O . ALA A 1 174 ? -6.785 -6.793 3.755 1.00 95.25 174 ALA A O 1
ATOM 1350 N N . ILE A 1 175 ? -7.104 -4.651 3.176 1.00 93.88 175 ILE A N 1
ATOM 13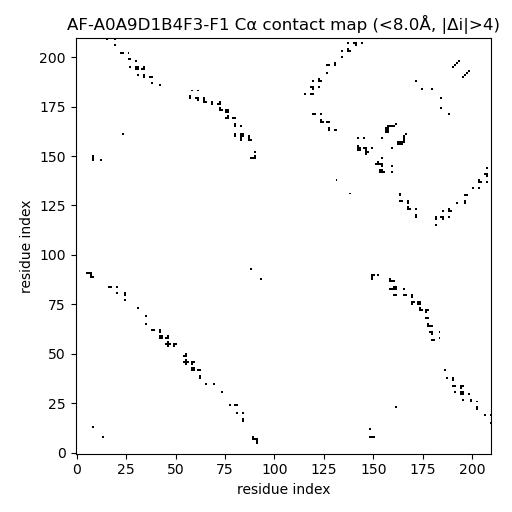51 C CA . ILE A 1 175 ? -7.913 -4.338 4.364 1.00 93.88 175 ILE A CA 1
ATOM 1352 C C . ILE A 1 175 ? -9.363 -4.827 4.252 1.00 93.88 175 ILE A C 1
ATOM 1354 O O . ILE A 1 175 ? -10.048 -4.855 5.273 1.00 93.88 175 ILE A O 1
ATOM 1358 N N . ASP A 1 176 ? -9.814 -5.287 3.079 1.00 90.69 176 ASP A N 1
ATOM 1359 C CA . ASP A 1 176 ? -11.119 -5.947 2.942 1.00 90.69 176 ASP A CA 1
ATOM 1360 C C . ASP A 1 176 ? -11.185 -7.286 3.692 1.00 90.69 176 ASP A C 1
ATOM 1362 O O . ASP A 1 176 ? -12.263 -7.706 4.110 1.00 90.69 176 ASP A O 1
ATOM 1366 N N . GLU A 1 177 ? -10.034 -7.905 3.973 1.00 89.88 177 GLU A N 1
ATOM 1367 C CA . GLU A 1 177 ? -9.917 -9.080 4.850 1.00 89.88 177 GLU A CA 1
ATOM 1368 C C . GLU A 1 177 ? -10.321 -8.790 6.306 1.00 89.88 177 GLU A C 1
ATOM 1370 O O . GLU A 1 177 ? -10.561 -9.714 7.095 1.00 89.88 177 GLU A O 1
ATOM 1375 N N . LEU A 1 178 ? -10.362 -7.515 6.700 1.00 90.19 178 LEU A N 1
ATOM 1376 C CA . LEU A 1 178 ? -10.681 -7.083 8.052 1.00 90.19 178 LEU A CA 1
ATOM 1377 C C . LEU A 1 178 ? -12.178 -6.776 8.179 1.00 90.19 178 LEU A C 1
ATOM 1379 O O . LEU A 1 178 ? -12.715 -5.902 7.491 1.00 90.19 178 LEU A O 1
ATOM 1383 N N . ASP A 1 179 ? -12.838 -7.464 9.111 1.00 89.00 179 ASP A N 1
ATOM 1384 C CA . ASP A 1 179 ? -14.239 -7.206 9.448 1.00 89.00 179 ASP A CA 1
ATOM 1385 C C . ASP A 1 179 ? -14.305 -6.080 10.487 1.00 89.00 179 ASP A C 1
ATOM 1387 O O . ASP A 1 179 ? -14.139 -6.293 11.689 1.00 89.00 179 ASP A O 1
ATOM 1391 N N . MET A 1 180 ? -14.417 -4.846 10.001 1.00 90.06 180 MET A N 1
ATOM 1392 C CA . MET A 1 180 ? -14.399 -3.637 10.821 1.00 90.06 180 MET A CA 1
ATOM 1393 C C . MET A 1 180 ? -15.204 -2.516 10.171 1.00 90.06 180 MET A C 1
ATOM 1395 O O . MET A 1 180 ? -15.310 -2.437 8.948 1.00 90.06 180 MET A O 1
ATOM 1399 N N . GLU A 1 181 ? -15.727 -1.617 11.004 1.00 90.50 181 GLU A N 1
ATOM 1400 C CA . GLU A 1 181 ? -16.477 -0.444 10.555 1.00 90.50 181 GLU A CA 1
ATOM 1401 C C . GLU A 1 181 ? -15.606 0.503 9.710 1.00 90.50 181 GLU A C 1
ATOM 1403 O O . GLU A 1 181 ? -14.427 0.722 10.010 1.00 90.50 181 GLU A O 1
ATOM 1408 N N . THR A 1 182 ? -16.219 1.146 8.712 1.00 89.31 182 THR A N 1
ATOM 1409 C CA . THR A 1 182 ? -15.626 2.150 7.808 1.00 89.31 182 THR A CA 1
ATOM 1410 C C . THR A 1 182 ? -14.752 3.169 8.532 1.00 89.31 182 THR A C 1
ATOM 1412 O O . THR A 1 182 ? -13.640 3.478 8.110 1.00 89.31 182 THR A O 1
ATOM 1415 N N . ARG A 1 183 ? -15.213 3.671 9.686 1.00 88.88 183 ARG A N 1
ATOM 1416 C CA . ARG A 1 183 ? -14.465 4.658 10.481 1.00 88.88 183 ARG A CA 1
ATOM 1417 C C . ARG A 1 183 ? -13.096 4.141 10.904 1.00 88.88 183 ARG A C 1
ATOM 1419 O O . ARG A 1 183 ? -12.126 4.895 10.881 1.00 88.88 183 ARG A O 1
ATOM 1426 N N . VAL A 1 184 ? -13.010 2.868 11.281 1.00 92.56 184 VAL A N 1
ATOM 1427 C CA . VAL A 1 184 ? -11.741 2.242 11.652 1.00 92.56 184 VAL A CA 1
ATOM 1428 C C . VAL A 1 184 ? -10.889 2.014 10.406 1.00 92.56 184 VAL A C 1
ATOM 1430 O O . VAL A 1 184 ? -9.704 2.339 10.429 1.00 92.56 184 VAL A O 1
ATOM 1433 N N . ARG A 1 185 ? -11.485 1.574 9.290 1.00 93.94 185 ARG A N 1
ATOM 1434 C CA . ARG A 1 185 ? -10.777 1.427 8.004 1.00 93.94 185 ARG A CA 1
ATOM 1435 C C . ARG A 1 185 ? -10.114 2.730 7.557 1.00 93.94 185 ARG A C 1
ATOM 1437 O O . ARG A 1 185 ? -8.941 2.718 7.190 1.00 93.94 185 ARG A O 1
ATOM 1444 N N . ILE A 1 186 ? -10.794 3.870 7.696 1.00 93.12 186 ILE A N 1
ATOM 1445 C CA . ILE A 1 186 ? -10.227 5.199 7.410 1.00 93.12 186 ILE A CA 1
ATOM 1446 C C . ILE A 1 186 ? -8.999 5.489 8.287 1.00 93.12 186 ILE A C 1
ATOM 1448 O O . ILE A 1 186 ? -7.998 6.007 7.787 1.00 93.12 186 ILE A O 1
ATOM 1452 N N . VAL A 1 187 ? -9.032 5.131 9.577 1.00 94.06 187 VAL A N 1
ATOM 1453 C CA . VAL A 1 187 ? -7.862 5.262 10.465 1.00 94.06 187 VAL A CA 1
ATOM 1454 C C . VAL A 1 187 ? -6.709 4.391 9.965 1.00 94.06 187 VAL A C 1
ATOM 1456 O O . VAL A 1 187 ? -5.577 4.867 9.901 1.00 94.06 187 VAL A O 1
ATOM 1459 N N . ILE A 1 188 ? -6.979 3.153 9.550 1.00 95.44 188 ILE A N 1
ATOM 1460 C CA . ILE A 1 188 ? -5.955 2.247 9.012 1.00 95.44 188 ILE A CA 1
ATOM 1461 C C . ILE A 1 188 ? -5.361 2.774 7.695 1.00 95.44 188 ILE A C 1
ATOM 1463 O O . ILE A 1 188 ? -4.141 2.769 7.536 1.00 95.44 188 ILE A O 1
ATOM 1467 N N . ILE A 1 189 ? -6.176 3.333 6.797 1.00 95.69 189 ILE A N 1
ATOM 1468 C CA . ILE A 1 189 ? -5.704 4.003 5.571 1.00 95.69 189 ILE A CA 1
ATOM 1469 C C . ILE A 1 189 ? -4.827 5.220 5.911 1.00 95.69 189 ILE A C 1
ATOM 1471 O O . ILE A 1 189 ? -3.787 5.434 5.287 1.00 95.69 189 ILE A O 1
ATOM 1475 N N . ALA A 1 190 ? -5.189 6.003 6.931 1.00 95.62 190 ALA A N 1
ATOM 1476 C CA . ALA A 1 190 ? -4.370 7.128 7.384 1.00 95.62 190 ALA A CA 1
ATOM 1477 C C . ALA A 1 190 ? -3.022 6.674 7.978 1.00 95.62 190 ALA A C 1
ATOM 1479 O O . ALA A 1 190 ? -1.999 7.338 7.787 1.00 95.62 190 ALA A O 1
ATOM 1480 N N . LEU A 1 191 ? -2.988 5.529 8.670 1.00 96.75 191 LEU A N 1
ATOM 1481 C CA . LEU A 1 191 ? -1.739 4.917 9.128 1.00 96.75 191 LEU A CA 1
ATOM 1482 C C . LEU A 1 191 ? -0.889 4.436 7.951 1.00 96.75 191 LEU A C 1
ATOM 1484 O O . LEU A 1 191 ? 0.322 4.645 7.970 1.00 96.75 191 LEU A O 1
ATOM 1488 N N . PHE A 1 192 ? -1.499 3.864 6.915 1.00 97.88 192 PHE A N 1
ATOM 1489 C CA . PHE A 1 192 ? -0.791 3.478 5.698 1.00 97.88 192 PHE A CA 1
ATOM 1490 C C . PHE A 1 192 ? -0.153 4.679 4.990 1.00 97.88 192 PHE A C 1
ATOM 1492 O O . PHE A 1 192 ? 1.037 4.633 4.673 1.00 97.88 192 PHE A O 1
ATOM 1499 N N . ASP A 1 193 ? -0.880 5.794 4.833 1.00 96.81 193 ASP A N 1
ATOM 1500 C CA . ASP A 1 193 ? -0.302 7.045 4.311 1.00 96.81 193 ASP A CA 1
ATOM 1501 C C . ASP A 1 193 ? 0.890 7.502 5.167 1.00 96.81 193 ASP A C 1
ATOM 1503 O O . ASP A 1 193 ? 1.965 7.806 4.653 1.00 96.81 193 ASP A O 1
ATOM 1507 N N . LYS A 1 194 ? 0.738 7.503 6.494 1.00 96.44 194 LYS A N 1
ATOM 1508 C CA . LYS A 1 194 ? 1.770 7.995 7.415 1.00 96.44 194 LYS A CA 1
ATOM 1509 C C . LYS A 1 194 ? 3.022 7.114 7.461 1.00 96.44 194 LYS A C 1
ATOM 1511 O O . LYS A 1 194 ? 4.135 7.638 7.426 1.00 96.44 194 LYS A O 1
ATOM 1516 N N . TYR A 1 195 ? 2.859 5.804 7.624 1.00 96.75 195 TYR A N 1
ATOM 1517 C CA . TYR A 1 195 ? 3.958 4.883 7.927 1.00 96.75 195 TYR A CA 1
ATOM 1518 C C . TYR A 1 195 ? 4.532 4.211 6.684 1.00 96.75 195 TYR A C 1
ATOM 1520 O O . TYR A 1 195 ? 5.732 3.954 6.663 1.00 96.75 195 TYR A O 1
ATOM 1528 N N . VAL A 1 196 ? 3.719 3.993 5.649 1.00 96.88 196 VAL A N 1
ATOM 1529 C CA . VAL A 1 196 ? 4.167 3.370 4.401 1.00 96.88 196 VAL A CA 1
ATOM 1530 C C . VAL A 1 196 ? 4.408 4.440 3.345 1.00 96.88 196 VAL A C 1
ATOM 1532 O O . VAL A 1 196 ? 5.563 4.742 3.053 1.00 96.88 196 VAL A O 1
ATOM 1535 N N . LEU A 1 197 ? 3.361 5.088 2.824 1.00 96.19 197 LEU A N 1
ATOM 1536 C CA . LEU A 1 197 ? 3.504 6.017 1.690 1.00 96.19 197 LEU A CA 1
ATOM 1537 C C . LEU A 1 197 ? 4.397 7.225 2.011 1.00 96.19 197 LEU A C 1
ATOM 1539 O O . LEU A 1 197 ? 5.149 7.684 1.157 1.00 96.19 197 LEU A O 1
ATOM 1543 N N . GLY A 1 198 ? 4.393 7.700 3.255 1.00 94.00 198 GLY A N 1
ATOM 1544 C CA . GLY A 1 198 ? 5.284 8.767 3.712 1.00 94.00 198 GLY A CA 1
ATOM 1545 C C . GLY A 1 198 ? 6.777 8.412 3.690 1.00 94.00 198 GLY A C 1
ATOM 1546 O O . GLY A 1 198 ? 7.602 9.313 3.812 1.00 94.00 198 GLY A O 1
ATOM 1547 N N . HIS A 1 199 ? 7.130 7.131 3.531 1.00 93.88 199 HIS A N 1
ATOM 1548 C CA . HIS A 1 199 ? 8.503 6.625 3.614 1.00 93.88 199 HIS A CA 1
ATOM 1549 C C . HIS A 1 199 ? 8.947 5.817 2.379 1.00 93.88 199 HIS A C 1
ATOM 1551 O O . HIS A 1 199 ? 10.104 5.419 2.310 1.00 93.88 199 HIS A O 1
ATOM 1557 N N . VAL A 1 200 ? 8.094 5.618 1.362 1.00 93.44 200 VAL A N 1
ATOM 1558 C CA . VAL A 1 200 ? 8.478 4.893 0.127 1.00 93.44 200 VAL A CA 1
ATOM 1559 C C . VAL A 1 200 ? 9.358 5.708 -0.833 1.00 93.44 200 VAL A C 1
ATOM 1561 O O . VAL A 1 200 ? 9.708 5.226 -1.904 1.00 93.44 200 VAL A O 1
ATOM 1564 N N . GLY A 1 201 ? 9.734 6.947 -0.503 1.00 90.25 201 GLY A N 1
ATOM 1565 C CA . GLY A 1 201 ? 10.540 7.793 -1.396 1.00 90.25 201 GLY A CA 1
ATOM 1566 C C . GLY A 1 201 ? 11.906 7.195 -1.761 1.00 90.25 201 GLY A C 1
ATOM 1567 O O . GLY A 1 201 ? 12.366 7.353 -2.898 1.00 90.25 201 GLY A O 1
ATOM 1568 N N . ASP A 1 202 ? 12.524 6.467 -0.830 1.00 88.81 202 ASP A N 1
ATOM 1569 C CA . ASP A 1 202 ? 13.814 5.803 -1.046 1.00 88.81 202 ASP A CA 1
ATOM 1570 C C . ASP A 1 202 ? 13.690 4.646 -2.044 1.00 88.81 202 ASP A C 1
ATOM 1572 O O . ASP A 1 202 ? 14.536 4.517 -2.930 1.00 88.81 202 ASP A O 1
ATOM 1576 N N . LEU A 1 203 ? 12.573 3.908 -2.012 1.00 91.88 203 LEU A N 1
ATOM 1577 C CA . LEU A 1 203 ? 12.271 2.862 -2.990 1.00 91.88 203 LEU A CA 1
ATOM 1578 C C . LEU A 1 203 ? 12.298 3.412 -4.423 1.00 91.88 203 LEU A C 1
ATOM 1580 O O . LEU A 1 203 ? 12.940 2.835 -5.294 1.00 91.88 203 LEU A O 1
ATOM 1584 N N . PHE A 1 204 ? 11.649 4.551 -4.684 1.00 91.50 204 PHE A N 1
ATOM 1585 C CA . PHE A 1 204 ? 11.637 5.154 -6.026 1.00 91.50 204 PHE A CA 1
ATOM 1586 C C . PHE A 1 204 ? 12.977 5.779 -6.423 1.00 91.50 204 PHE A C 1
ATOM 1588 O O . PHE A 1 204 ? 13.206 6.045 -7.605 1.00 91.50 204 PHE A O 1
ATOM 1595 N N . THR A 1 205 ? 13.856 6.045 -5.458 1.00 90.38 205 THR A N 1
ATOM 1596 C CA . THR A 1 205 ? 15.237 6.436 -5.747 1.00 90.38 205 THR A CA 1
ATOM 1597 C C . THR A 1 205 ? 16.004 5.232 -6.270 1.00 90.38 205 THR A C 1
ATOM 1599 O O . THR A 1 205 ? 16.485 5.290 -7.397 1.00 90.38 205 THR A O 1
ATOM 1602 N N . GLU A 1 206 ? 16.002 4.122 -5.529 1.00 90.44 206 GLU A N 1
ATOM 1603 C CA . GLU A 1 206 ? 16.698 2.893 -5.931 1.00 90.44 206 GLU A CA 1
ATOM 1604 C C . GLU A 1 206 ? 16.122 2.308 -7.231 1.00 90.44 206 GLU A C 1
ATOM 1606 O O . GLU A 1 206 ? 16.867 1.898 -8.117 1.00 90.44 206 GLU A O 1
ATOM 1611 N N . TYR A 1 207 ? 14.799 2.368 -7.419 1.00 90.19 207 TYR A N 1
ATOM 1612 C CA . TYR A 1 207 ? 14.152 1.902 -8.650 1.00 90.19 207 TYR A CA 1
ATOM 1613 C C . TYR A 1 207 ? 14.643 2.669 -9.892 1.00 90.19 207 TYR A C 1
ATOM 1615 O O . TYR A 1 207 ? 14.788 2.104 -10.970 1.00 90.19 207 TYR A O 1
ATOM 1623 N N . ASN A 1 208 ? 14.964 3.957 -9.763 1.00 88.69 208 ASN A N 1
ATOM 1624 C CA . ASN A 1 208 ? 15.509 4.737 -10.876 1.00 88.69 208 ASN A CA 1
ATOM 1625 C C . ASN A 1 208 ? 17.013 4.504 -11.130 1.00 88.69 208 ASN A C 1
ATOM 1627 O O . ASN A 1 208 ? 17.526 4.986 -12.145 1.00 88.69 208 ASN A O 1
ATOM 1631 N N . GLU A 1 209 ? 17.712 3.824 -10.220 1.00 88.25 209 GLU A N 1
ATOM 1632 C CA . GLU A 1 209 ? 19.151 3.532 -10.300 1.00 88.25 209 GLU A CA 1
ATOM 1633 C C . GLU A 1 209 ? 19.460 2.137 -10.868 1.00 88.25 209 GLU A C 1
ATOM 1635 O O . GLU A 1 209 ? 20.615 1.857 -11.194 1.00 88.25 209 GLU A O 1
ATOM 1640 N N . ARG A 1 210 ? 18.436 1.289 -11.014 1.00 81.50 210 ARG A N 1
ATOM 1641 C CA . ARG A 1 210 ? 18.499 0.004 -11.725 1.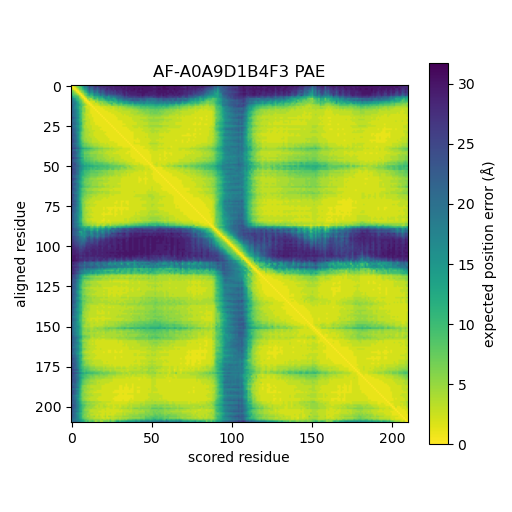00 81.50 210 ARG A CA 1
ATOM 1642 C C . ARG A 1 210 ? 18.543 0.207 -13.242 1.00 81.50 210 ARG A C 1
ATOM 1644 O O . ARG A 1 210 ? 19.288 -0.559 -13.894 1.00 81.50 210 ARG A O 1
#

Foldseek 3Di:
DDDDPLDFQPPVLLVVLVVLLVLLCVQQVVLLVVLLVCLLVLLVVQLVVDPDPVSNVQSVLQNVLCVVCVVQLSVLLSVLLNVLSVVQDQLPVVPDDPDPPPDDDDPDPVPVVVVLVVVLVVLLVVLLVVLCVVCVVLVVLLQCVSCVSNVNDGDDQCSPRSGSNSNSVSNSVSCVSGPHDSVSSSVSSVSCSVRRSVPCNVSSVVSSVD

Radius of gyration: 19.73 Å; Cα contacts (8 Å, |Δi|>4): 186; chains: 1; bounding box: 52×28×71 Å

Solvent-accessible surface area (backbone atoms only — not comparable to full-atom values): 11898 Å² total; per-residue (Å²): 138,78,80,83,75,84,77,66,66,54,73,73,52,52,53,51,50,50,54,49,46,56,51,51,52,65,60,46,48,64,27,52,52,52,31,57,69,46,43,53,60,53,37,48,58,51,29,76,67,38,95,41,73,67,58,22,48,54,32,55,51,42,46,54,49,46,73,73,39,47,66,58,29,49,47,46,25,54,48,46,41,52,50,32,57,74,62,40,69,45,80,78,61,82,81,72,79,93,72,87,80,82,82,87,83,75,94,85,73,52,70,61,59,55,48,46,56,46,53,48,52,50,54,40,50,51,47,31,51,54,47,47,66,76,38,43,71,52,50,54,56,38,34,56,53,50,9,59,64,26,80,65,42,86,58,55,67,74,57,38,55,70,21,56,50,39,49,39,51,26,47,56,60,18,52,65,78,52,91,64,58,59,75,56,51,49,53,53,52,51,41,40,38,60,42,33,61,67,58,48,65,61,56,52,50,55,63,67,71,111

Nearest PDB structures (foldseek):
  8d9p-assembly1_A  TM=2.469E-01  e=3.569E-01  synthetic construct
  2fic-assembly2_A  TM=2.292E-01  e=1.990E+00  Homo sapiens
  3qe6-assembly1_B  TM=1.596E-01  e=2.287E+00  Mus musculus
  5vo5-assembly1_A  TM=1.780E-01  e=3.022E+00  Drosophila melanogaster
  6tyi-assembly1_D  TM=1.757E-01  e=4.183E+00  Escherichia coli K-12

Mean predicted aligned error: 8.41 Å

Sequence (210 aa):
MEPETTMSIAPRFRKLLDDCREMSLSHLGPLVERMFENADVALLDFAEKAESNQAQSLFFEAMNEIRRKHKAVAQCFFQDIGDSFDRFPDAEAAGQDDTDDDDEGGFGGLTLVKTDVMEESVAVSNAVRKLNGQLQEKLYALKQRLAVVNNGKPIEDGQIPAGPQVLGNAFRNAIDELDMETRVRIVIIALFDKYVLGHVGDLFTEYNER

Secondary structure (DSSP, 8-state):
-PPP----S-HHHHHHHHHHHHHHHHHHHHHHHHHHHHHHHHHHHHHHT-SSHHHHHHHHHHHHHHHHHHHHHHHHHHHHHHHHHHSSPPTTGGGS----------TTSHHHHHHHHHHHHHHHHHHHHHHHHHTHHHHHHHHHHHHHHTTT----GGGSTT-HHHHHHHHHHHHTTS---HHHHHHHHHHHHHHTGGGTHHHHHHHTT-

pLDDT: mean 84.22, std 18.59, range [29.3, 98.0]